Protein AF-B3MDN7-F1 (afdb_monomer)

Mean predicted aligned error: 12.13 Å

InterPro domains:
  IPR000182 GNAT domain [PF13673] (179-233)
  IPR000182 GNAT domain [PS51186] (179-252)
  IPR016181 Acyl-CoA N-acyltransferase [SSF55729] (55-235)

Secondary structure (DSSP, 8-state):
-----PPP-------------------TTSS-THHHHHHHHHHHTT-------SEEEEEPPGGGHHHHHHHIIIIIHHHSHHHHHHT--S-HHHHHHHHGGGGGS--EEEEETTS-EEEEEEEEEEEPPPTT-----TTTT---HHHHHHHHHHHHHHHH--HHHH-TT-SEEEEEEEEEE-GGGTTSSHHHHHHHHHHHHHHHHT--EEEEEESSHHHHHHHHHTT-EEEEEEETTT--TTSS----PPTT--EEEEEEEE--SSTTGGGS---

Foldseek 3Di:
DDDDDDDDDDDDDDDDDDPPPPPPPPDPPPPDPVVVVVVVVVVVVPDDPPPVQQKDKDFDDPVCLVLVLVQCLVWVCCPQQLSVQLVVHDDVLVSVVQCVQSVQRLKMFIAGPVRHTFWIWRKHKDFDDDPPDDDDQPLVPDPRPSVSVVSVQVSVVCVVDDPCVVVVPFGIEIETEDTTGHPVCPPSCPSVVRVVSSLVVCLVVVHFKYKYKDQDPVVVVVLVVSVWDWPDKDFLCRPCPPPDRDHDGDPPRGTITMTMDTRPSCVVVVPPPDD

Radius of gyration: 26.25 Å; Cα contacts (8 Å, |Δi|>4): 356; chains: 1; bounding box: 86×60×48 Å

Solvent-accessible surface area (backbone atoms only — not comparable to full-atom values): 16728 Å² total; per-residue (Å²): 141,79,91,82,82,83,86,85,86,84,90,86,84,90,84,93,86,77,86,77,75,82,78,90,76,81,71,83,74,84,67,71,78,58,76,66,47,54,57,53,50,61,54,61,72,70,68,74,73,94,66,79,64,71,50,51,80,43,76,51,51,83,88,42,51,66,62,51,48,54,46,35,64,68,46,39,58,61,67,36,46,67,37,47,62,65,61,53,75,89,48,70,66,58,53,53,58,66,54,60,31,52,81,63,69,57,18,32,32,28,28,35,88,86,69,46,75,46,27,40,3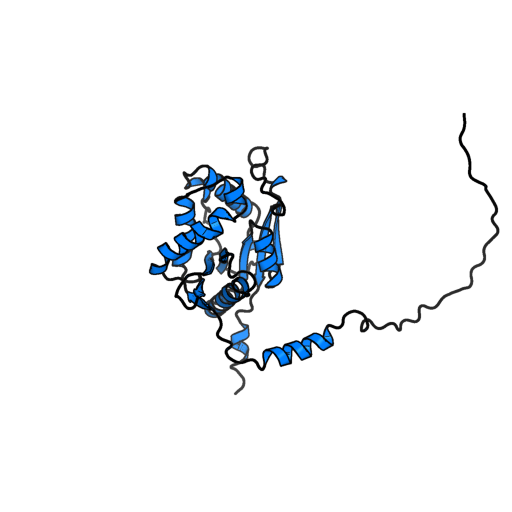5,41,18,32,77,44,62,62,74,56,98,84,59,77,82,76,58,67,29,77,82,42,81,55,71,65,60,22,55,56,33,45,51,51,46,52,47,54,76,75,48,60,72,55,74,82,37,72,89,52,58,50,34,41,32,45,70,44,80,41,62,39,79,92,56,61,92,69,53,58,72,57,55,47,50,53,54,43,54,51,53,25,39,76,68,67,28,39,41,41,38,32,68,21,64,33,50,67,55,43,53,52,40,43,76,72,65,28,45,79,78,46,74,46,47,27,80,72,46,37,96,81,80,49,66,77,54,80,39,64,86,82,35,57,32,41,37,32,32,36,34,82,45,80,36,61,73,72,68,76,78,76,80,82,129

Organism: Drosophila ananassae (NCBI:txid7217)

Structure (mmCIF, N/CA/C/O backbone):
data_AF-B3MDN7-F1
#
_entry.id   AF-B3MDN7-F1
#
loop_
_atom_site.group_PDB
_atom_site.id
_atom_site.type_symbol
_atom_site.label_atom_id
_atom_site.label_alt_id
_atom_site.label_comp_id
_atom_site.label_asym_id
_atom_site.label_entity_id
_atom_site.label_seq_id
_atom_site.pdbx_PDB_ins_code
_atom_site.Cartn_x
_atom_site.Cartn_y
_atom_site.Cartn_z
_atom_site.occupancy
_atom_site.B_iso_or_equiv
_atom_site.auth_seq_id
_atom_site.auth_comp_id
_atom_site.auth_asym_id
_atom_site.auth_atom_id
_atom_site.pdbx_PDB_model_num
ATOM 1 N N . MET A 1 1 ? -65.589 5.574 -17.156 1.00 34.56 1 MET A N 1
ATOM 2 C CA . MET A 1 1 ? -65.771 4.805 -18.403 1.00 34.56 1 MET A CA 1
ATOM 3 C C . MET A 1 1 ? -64.385 4.528 -18.953 1.00 34.56 1 MET A C 1
ATOM 5 O O . MET A 1 1 ? -63.654 5.495 -19.087 1.00 34.56 1 MET A O 1
ATOM 9 N N . GLU A 1 2 ? -63.876 3.333 -19.230 1.00 31.89 2 GLU A N 1
ATOM 10 C CA . GLU A 1 2 ? -64.232 1.901 -19.115 1.00 31.89 2 GLU A CA 1
ATOM 11 C C . GLU A 1 2 ? -62.875 1.213 -19.417 1.00 31.89 2 GLU A C 1
ATOM 13 O O . GLU A 1 2 ? -62.255 1.534 -20.422 1.00 31.89 2 GLU A O 1
ATOM 18 N N . VAL A 1 3 ? -62.168 0.582 -18.477 1.00 30.41 3 VAL A N 1
ATOM 19 C CA . VAL A 1 3 ? -62.163 -0.856 -18.127 1.00 30.41 3 VAL A CA 1
ATOM 20 C C . VAL A 1 3 ? -62.583 -1.820 -19.254 1.00 30.41 3 VAL A C 1
ATOM 22 O O . VAL A 1 3 ? -63.768 -1.997 -19.507 1.00 30.41 3 VAL A O 1
ATOM 25 N N . GLN A 1 4 ? -61.615 -2.550 -19.818 1.00 34.53 4 GLN A N 1
ATOM 26 C CA . GLN A 1 4 ? -61.796 -3.840 -20.511 1.00 34.53 4 GLN A CA 1
ATOM 27 C C . GLN A 1 4 ? -60.786 -4.816 -19.873 1.00 34.53 4 GLN A C 1
ATOM 29 O O . GLN A 1 4 ? -59.586 -4.608 -20.001 1.00 34.53 4 GLN A O 1
ATOM 34 N N . LYS A 1 5 ? -61.140 -5.644 -18.881 1.00 32.28 5 LYS A N 1
ATOM 35 C CA . LYS A 1 5 ? -61.880 -6.928 -18.876 1.00 32.28 5 LYS A CA 1
ATOM 36 C C . LYS A 1 5 ? -61.279 -8.038 -19.758 1.00 32.28 5 LYS A C 1
ATOM 38 O O . LYS A 1 5 ? -61.368 -7.999 -20.979 1.00 32.28 5 LYS A O 1
ATOM 43 N N . LEU A 1 6 ? -60.730 -9.038 -19.054 1.00 29.81 6 LEU A N 1
ATOM 44 C CA . LEU A 1 6 ? -60.477 -10.419 -19.480 1.00 29.81 6 LEU A CA 1
ATOM 45 C C . LEU A 1 6 ? -61.744 -11.104 -20.030 1.00 29.81 6 LEU A C 1
ATOM 47 O O . LEU A 1 6 ? -62.855 -10.694 -19.683 1.00 29.81 6 LEU A O 1
ATOM 51 N N . PRO A 1 7 ? -61.588 -12.267 -20.682 1.00 34.69 7 PRO A N 1
ATOM 52 C CA . PRO A 1 7 ? -62.502 -13.390 -20.537 1.00 34.69 7 PRO A CA 1
ATOM 53 C C . PRO A 1 7 ? -62.052 -14.352 -19.411 1.00 34.69 7 PRO A C 1
ATOM 55 O O . PRO A 1 7 ? -60.977 -14.947 -19.475 1.00 34.69 7 PRO A O 1
ATOM 58 N N . ASP A 1 8 ? -62.917 -14.486 -18.401 1.00 31.41 8 ASP A N 1
ATOM 59 C CA . ASP A 1 8 ? -63.165 -15.686 -17.566 1.00 31.41 8 ASP A CA 1
ATOM 60 C C . ASP A 1 8 ? -63.747 -16.806 -18.469 1.00 31.41 8 ASP A C 1
ATOM 62 O O . ASP A 1 8 ? -64.265 -16.492 -19.538 1.00 31.41 8 ASP A O 1
ATOM 66 N N . GLN A 1 9 ? -63.796 -18.117 -18.209 1.00 31.61 9 GLN A N 1
ATOM 67 C CA . GLN A 1 9 ? -63.761 -19.023 -17.046 1.00 31.61 9 GLN A CA 1
ATOM 68 C C . GLN A 1 9 ? -63.605 -20.445 -17.675 1.00 31.61 9 GLN A C 1
ATOM 70 O O . GLN A 1 9 ? -63.914 -20.633 -18.849 1.00 31.61 9 GLN A O 1
ATOM 75 N N . THR A 1 10 ? -63.187 -21.538 -17.029 1.00 27.42 10 THR A N 1
ATOM 76 C CA . THR A 1 10 ? -63.944 -22.253 -15.986 1.00 27.42 10 THR A CA 1
ATOM 77 C C . THR A 1 10 ? -63.101 -23.412 -15.420 1.00 27.42 10 THR A C 1
AT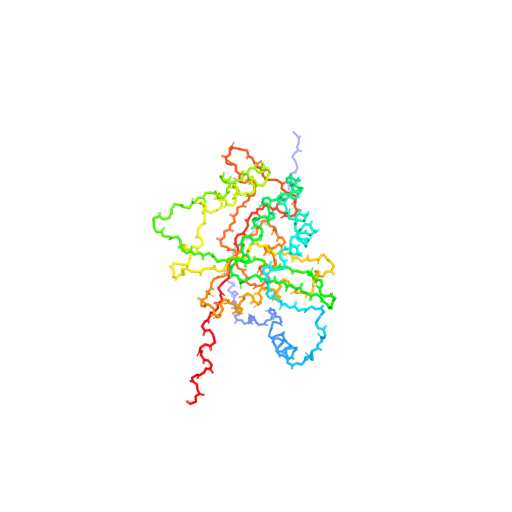OM 79 O O . THR A 1 10 ? -62.397 -24.100 -16.157 1.00 27.42 10 THR A O 1
ATOM 82 N N . LEU A 1 11 ? -63.218 -23.620 -14.105 1.00 32.06 11 LEU A N 1
ATOM 83 C CA . LEU A 1 11 ? -62.665 -24.712 -13.294 1.00 32.06 11 LEU A CA 1
ATOM 84 C C . LEU A 1 11 ? -63.334 -26.076 -13.547 1.00 32.06 11 LEU A C 1
ATOM 86 O O . LEU A 1 11 ? -64.509 -26.094 -13.885 1.00 32.06 11 LEU A O 1
ATOM 90 N N . MET A 1 12 ? -62.628 -27.172 -13.226 1.00 28.05 12 MET A N 1
ATOM 91 C CA . MET A 1 12 ? -63.065 -28.388 -12.485 1.00 28.05 12 MET A CA 1
ATOM 92 C C . MET A 1 12 ? -61.816 -29.303 -12.391 1.00 28.05 12 MET A C 1
ATOM 94 O O . MET A 1 12 ? -61.257 -29.670 -13.415 1.00 28.05 12 MET A O 1
ATOM 98 N N . SER A 1 13 ? -61.153 -29.525 -11.252 1.00 28.83 13 SER A N 1
ATOM 99 C CA . SER A 1 13 ? -61.507 -30.348 -10.080 1.00 28.83 13 SER A CA 1
ATOM 100 C C . SER A 1 13 ? -60.430 -31.436 -9.870 1.00 28.83 13 SER A C 1
ATOM 102 O O . SER A 1 13 ? -60.063 -32.164 -10.786 1.00 28.83 13 SER A O 1
ATOM 104 N N . SER A 1 14 ? -59.945 -31.504 -8.637 1.00 31.02 14 SER A N 1
ATOM 105 C CA . SER A 1 14 ? -58.959 -32.388 -7.997 1.00 31.02 14 SER A CA 1
ATOM 106 C C . SER A 1 14 ? -59.089 -33.911 -8.204 1.00 31.02 14 SER A C 1
ATOM 108 O O . SER A 1 14 ? -60.185 -34.442 -8.045 1.00 31.02 14 SER A O 1
ATOM 110 N N . ASN A 1 15 ? -57.955 -34.629 -8.314 1.00 29.92 15 ASN A N 1
ATOM 111 C CA . ASN A 1 15 ? -57.587 -35.682 -7.340 1.00 29.92 15 ASN A CA 1
ATOM 112 C C . ASN A 1 15 ? -56.087 -36.095 -7.413 1.00 29.92 15 ASN A C 1
ATOM 114 O O . ASN A 1 15 ? -55.496 -36.043 -8.492 1.00 29.92 15 ASN A O 1
ATOM 118 N N . PRO A 1 16 ? -55.455 -36.503 -6.288 1.00 36.34 16 PRO A N 1
ATOM 119 C CA . PRO A 1 16 ? -54.008 -36.633 -6.128 1.00 36.34 16 PRO A CA 1
ATOM 120 C C . PRO A 1 16 ? -53.545 -38.090 -6.238 1.00 36.34 16 PRO A C 1
ATOM 122 O O . PRO A 1 16 ? -53.880 -38.910 -5.389 1.00 36.34 16 PRO A O 1
ATOM 125 N N . SER A 1 17 ? -52.739 -38.425 -7.247 1.00 33.09 17 SER A N 1
ATOM 126 C CA . SER A 1 17 ? -51.963 -39.679 -7.303 1.00 33.09 17 SER A CA 1
ATOM 127 C C . SER A 1 17 ? -50.932 -39.633 -8.430 1.00 33.09 17 SER A C 1
ATOM 129 O O . SER A 1 17 ? -51.046 -40.354 -9.411 1.00 33.09 17 SER A O 1
ATOM 131 N N . GLN A 1 18 ? -49.904 -38.795 -8.303 1.00 29.78 18 GLN A N 1
ATOM 132 C CA . GLN A 1 18 ? -48.669 -38.955 -9.078 1.00 29.78 18 GLN A CA 1
ATOM 133 C C . GLN A 1 18 ? -47.485 -38.508 -8.218 1.00 29.78 18 GLN A C 1
ATOM 135 O O . GLN A 1 18 ? -47.013 -37.376 -8.269 1.00 29.78 18 GLN A O 1
ATOM 140 N N . ARG A 1 19 ? -47.022 -39.430 -7.366 1.00 29.00 19 ARG A N 1
ATOM 141 C CA . ARG A 1 19 ? -45.671 -39.380 -6.801 1.00 29.00 19 ARG A CA 1
ATOM 142 C C . ARG A 1 19 ? -44.696 -39.587 -7.958 1.00 29.00 19 ARG A C 1
ATOM 144 O O . ARG A 1 19 ? -44.457 -40.722 -8.358 1.00 29.00 19 ARG A O 1
ATOM 151 N N . ILE A 1 20 ? -44.150 -38.503 -8.498 1.00 29.08 20 ILE A N 1
ATOM 152 C CA . ILE A 1 20 ? -42.947 -38.582 -9.324 1.00 29.08 20 ILE A CA 1
ATOM 153 C C . ILE A 1 20 ? -41.790 -38.783 -8.348 1.00 29.08 20 ILE A C 1
ATOM 155 O O . ILE A 1 20 ? -41.413 -37.880 -7.605 1.00 29.08 20 ILE A O 1
ATOM 159 N N . MET A 1 21 ? -41.294 -40.017 -8.297 1.00 27.34 21 MET A N 1
ATOM 160 C CA . MET A 1 21 ? -40.036 -40.336 -7.640 1.00 27.34 21 MET A CA 1
ATOM 161 C C . MET A 1 21 ? -38.923 -39.570 -8.357 1.00 27.34 21 MET A C 1
ATOM 163 O O . MET A 1 21 ? -38.681 -39.791 -9.541 1.00 27.34 21 MET A O 1
ATOM 167 N N . LEU A 1 22 ? -38.272 -38.653 -7.643 1.00 27.14 22 LEU A N 1
ATOM 168 C CA . LEU A 1 22 ? -36.988 -38.092 -8.046 1.00 27.14 22 LEU A CA 1
ATOM 169 C C . LEU A 1 22 ?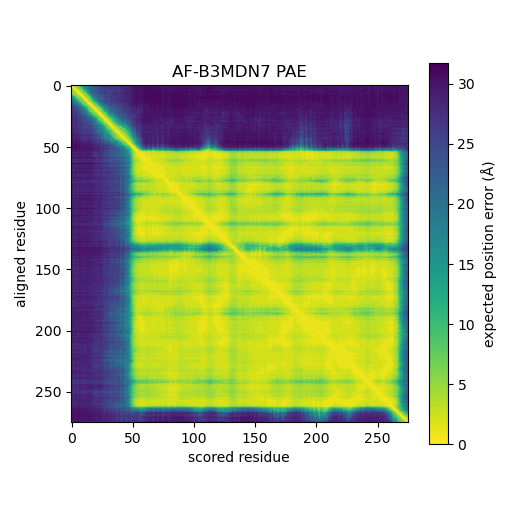 -35.968 -39.240 -8.034 1.00 27.14 22 LEU A C 1
ATOM 171 O O . LEU A 1 22 ? -35.524 -39.667 -6.970 1.00 27.14 22 LEU A O 1
ATOM 175 N N . ASP A 1 23 ? -35.659 -39.781 -9.215 1.00 29.20 23 ASP A N 1
ATOM 176 C CA . ASP A 1 23 ? -34.546 -40.713 -9.406 1.00 29.20 23 ASP A CA 1
ATOM 177 C C . ASP A 1 23 ? -33.241 -39.925 -9.226 1.00 29.20 23 ASP A C 1
ATOM 179 O O . ASP A 1 23 ? -32.808 -39.146 -10.078 1.00 29.20 23 ASP A O 1
ATOM 183 N N . SER A 1 24 ? -32.660 -40.088 -8.040 1.00 39.03 24 SER A N 1
ATOM 184 C CA . SER A 1 24 ? -31.382 -39.541 -7.600 1.00 39.03 24 SER A CA 1
ATOM 185 C C . SER A 1 24 ? -30.210 -40.171 -8.348 1.00 39.03 24 SER A C 1
ATOM 187 O O . SER A 1 24 ? -29.422 -40.897 -7.748 1.00 39.03 24 SER A O 1
ATOM 189 N N . ARG A 1 25 ? -30.061 -39.899 -9.648 1.00 33.94 25 ARG A N 1
ATOM 190 C CA . ARG A 1 25 ? -28.868 -40.270 -10.432 1.00 33.94 25 ARG A CA 1
ATOM 191 C C . ARG A 1 25 ? -28.567 -39.253 -11.535 1.00 33.94 25 ARG A C 1
ATOM 193 O O . ARG A 1 25 ? -28.500 -39.595 -12.707 1.00 33.94 25 ARG A O 1
ATOM 200 N N . CYS A 1 26 ? -28.334 -38.002 -11.149 1.00 32.06 26 CYS A N 1
ATOM 201 C CA . CYS A 1 26 ? -27.551 -37.072 -11.963 1.00 32.06 26 CYS A CA 1
ATOM 202 C C . CYS A 1 26 ? -26.367 -36.626 -11.104 1.00 32.06 26 CYS A C 1
ATOM 204 O O . CYS A 1 26 ? -26.489 -35.755 -10.244 1.00 32.06 26 CYS A O 1
ATOM 206 N N . GLY A 1 27 ? -25.259 -37.358 -11.230 1.00 31.08 27 GLY A N 1
ATOM 207 C CA . GLY A 1 27 ? -24.041 -37.104 -10.473 1.00 31.08 27 GLY A CA 1
ATOM 208 C C . GLY A 1 27 ? -23.470 -35.733 -10.819 1.00 31.08 27 GLY A C 1
ATOM 209 O O . GLY A 1 27 ? -23.406 -35.353 -11.983 1.00 31.08 27 GLY A O 1
ATOM 210 N N . LEU A 1 28 ? -23.012 -35.017 -9.795 1.00 32.69 28 LEU A N 1
ATOM 211 C CA . LEU A 1 28 ? -22.382 -33.691 -9.841 1.00 32.69 28 LEU A CA 1
ATOM 212 C C . LEU A 1 28 ? -21.065 -33.609 -10.656 1.00 32.69 28 LEU A C 1
ATOM 214 O O . LEU A 1 28 ? -20.316 -32.649 -10.512 1.00 32.69 28 LEU A O 1
ATOM 218 N N . ASN A 1 29 ? -20.775 -34.589 -11.511 1.00 35.75 29 ASN A N 1
ATOM 219 C CA . ASN A 1 29 ? -19.542 -34.668 -12.294 1.00 35.75 29 ASN A CA 1
ATOM 220 C C . ASN A 1 29 ? -19.667 -34.075 -13.709 1.00 35.75 29 ASN A C 1
ATOM 222 O O . ASN A 1 29 ? -18.647 -33.925 -14.378 1.00 35.75 29 ASN A O 1
ATOM 226 N N . ASP A 1 30 ? -20.875 -33.701 -14.147 1.00 34.25 30 ASP A N 1
ATOM 227 C CA . ASP A 1 30 ? -21.118 -33.157 -15.496 1.00 34.25 30 ASP A CA 1
ATOM 228 C C . ASP A 1 30 ? -21.239 -31.623 -15.546 1.00 34.25 30 ASP A C 1
ATOM 230 O O . ASP A 1 30 ? -21.436 -31.038 -16.613 1.00 34.25 30 ASP A O 1
ATOM 234 N N . LEU A 1 31 ? -21.043 -30.940 -14.415 1.00 35.81 31 LEU A N 1
ATOM 235 C CA . LEU A 1 31 ? -20.792 -29.503 -14.383 1.00 35.81 31 LEU A CA 1
ATOM 236 C C . LEU A 1 31 ? -19.335 -29.287 -13.965 1.00 35.81 31 LEU A C 1
ATOM 238 O O . LEU A 1 31 ? -18.949 -29.638 -12.858 1.00 35.81 31 LEU A O 1
ATOM 242 N N . TYR A 1 32 ? -18.564 -28.665 -14.858 1.00 35.22 32 TYR A N 1
ATOM 243 C CA . TYR A 1 32 ? -17.174 -28.209 -14.717 1.00 35.22 32 TYR A CA 1
ATOM 244 C C . TYR A 1 32 ? -16.058 -29.188 -15.161 1.00 35.22 32 TYR A C 1
ATOM 246 O O . TYR A 1 32 ? -15.716 -30.136 -14.457 1.00 35.22 32 TYR A O 1
ATOM 254 N N . PRO A 1 33 ? -15.352 -28.897 -16.277 1.00 34.16 33 PRO A N 1
ATOM 255 C CA . PRO A 1 33 ? -14.220 -29.687 -16.778 1.00 34.16 33 PRO A CA 1
ATOM 256 C C . PRO A 1 33 ? -12.911 -29.441 -15.991 1.00 34.16 33 PRO A C 1
ATOM 258 O O . PRO A 1 33 ? -11.822 -29.394 -16.567 1.00 34.16 33 PRO A O 1
ATOM 261 N N . ILE A 1 34 ? -12.986 -29.275 -14.666 1.00 47.53 34 ILE A N 1
ATOM 262 C CA . ILE A 1 34 ? -11.844 -28.879 -13.819 1.00 47.53 34 ILE A CA 1
ATOM 263 C C . ILE A 1 34 ? -10.823 -30.021 -13.678 1.00 47.53 34 ILE A C 1
ATOM 265 O O . ILE A 1 34 ? -9.619 -29.770 -13.649 1.00 47.53 34 ILE A O 1
ATOM 269 N N . ALA A 1 35 ? -11.264 -31.283 -13.705 1.00 38.06 35 ALA A N 1
ATOM 270 C CA . ALA A 1 35 ? -10.373 -32.435 -13.523 1.00 38.06 35 ALA A CA 1
ATOM 271 C C . ALA A 1 35 ? -9.409 -32.682 -14.704 1.00 38.06 35 ALA A C 1
ATOM 273 O O . ALA A 1 35 ? -8.322 -33.220 -14.514 1.00 38.06 35 ALA A O 1
ATOM 274 N N . ARG A 1 36 ? -9.759 -32.251 -15.927 1.00 33.72 36 ARG A N 1
ATOM 275 C CA . ARG A 1 36 ? -8.849 -32.321 -17.091 1.00 33.72 36 ARG A CA 1
ATOM 276 C C . ARG A 1 36 ? -7.883 -31.135 -17.167 1.00 33.72 36 ARG A C 1
ATOM 278 O O . ARG A 1 36 ? -6.870 -31.228 -17.861 1.00 33.72 36 ARG A O 1
ATOM 285 N N . LEU A 1 37 ? -8.176 -30.038 -16.462 1.00 38.72 37 LEU A N 1
ATOM 286 C CA . LEU A 1 37 ? -7.305 -28.864 -16.395 1.00 38.72 37 LEU A CA 1
ATOM 287 C C . LEU A 1 37 ? -6.145 -29.069 -15.419 1.00 38.72 37 LEU A C 1
ATOM 289 O O . LEU A 1 37 ? -5.032 -28.647 -15.713 1.00 38.72 37 LEU A O 1
ATOM 293 N N . THR A 1 38 ? -6.366 -29.760 -14.301 1.00 42.03 38 THR A N 1
ATOM 294 C CA . THR A 1 38 ? -5.325 -29.988 -13.286 1.00 42.03 38 THR A CA 1
ATOM 295 C C . THR A 1 38 ? -4.205 -30.900 -13.785 1.00 42.03 38 THR A C 1
ATOM 297 O O . THR A 1 38 ? -3.040 -30.636 -13.498 1.00 42.03 38 THR A O 1
ATOM 300 N N . GLN A 1 39 ? -4.513 -31.904 -14.613 1.00 37.06 39 GLN A N 1
ATOM 301 C CA . GLN A 1 39 ? -3.491 -32.777 -15.204 1.00 37.06 39 GLN A CA 1
ATOM 302 C C . GLN A 1 39 ? -2.689 -32.066 -16.311 1.00 37.06 39 GLN A C 1
ATOM 304 O O . GLN A 1 39 ? -1.463 -32.157 -16.334 1.00 37.06 39 GLN A O 1
ATOM 309 N N . LYS A 1 40 ? -3.348 -31.245 -17.149 1.00 38.72 40 LYS A N 1
ATOM 310 C CA . LYS A 1 40 ? -2.658 -30.385 -18.130 1.00 38.72 40 LYS A CA 1
ATOM 311 C C . LYS A 1 40 ? -1.857 -29.250 -17.486 1.00 38.72 40 LYS A C 1
ATOM 313 O O . LYS A 1 40 ? -0.823 -28.887 -18.030 1.00 38.72 40 LYS A O 1
ATOM 318 N N . MET A 1 41 ? -2.280 -28.705 -16.344 1.00 44.84 41 MET A N 1
ATOM 319 C CA . MET A 1 41 ? -1.494 -27.719 -15.587 1.00 44.84 41 MET A CA 1
ATOM 320 C C . MET A 1 41 ? -0.288 -28.364 -14.896 1.00 44.84 41 MET A C 1
ATOM 322 O O . MET A 1 41 ? 0.791 -27.780 -14.912 1.00 44.84 41 MET A O 1
ATOM 326 N N . GLY A 1 42 ? -0.437 -29.575 -14.348 1.00 35.44 42 GLY A N 1
ATOM 327 C CA . GLY A 1 42 ? 0.664 -30.322 -13.729 1.00 35.44 42 GLY A CA 1
ATOM 328 C C . GLY A 1 42 ? 1.768 -30.717 -14.717 1.00 35.44 42 GLY A C 1
ATOM 329 O O . GLY A 1 42 ? 2.945 -30.686 -14.362 1.00 35.44 42 GLY A O 1
ATOM 330 N N . GLU A 1 43 ? 1.406 -31.021 -15.967 1.00 33.75 43 GLU A N 1
ATOM 331 C CA . GLU A 1 43 ? 2.365 -31.306 -17.045 1.00 33.75 43 GLU A CA 1
ATOM 332 C C . GLU A 1 43 ? 2.893 -30.028 -17.726 1.00 33.75 43 GLU A C 1
ATOM 334 O O . GLU A 1 43 ? 4.080 -29.957 -18.042 1.00 33.75 43 GLU A O 1
ATOM 339 N N . ALA A 1 44 ? 2.080 -28.967 -17.853 1.00 40.38 44 ALA A N 1
ATOM 340 C CA . ALA A 1 44 ? 2.534 -27.658 -18.346 1.00 40.38 44 ALA A CA 1
ATOM 341 C C . ALA A 1 44 ? 3.497 -26.938 -17.382 1.00 40.38 44 ALA A C 1
ATOM 343 O O . ALA A 1 44 ? 4.255 -26.071 -17.809 1.00 40.38 44 ALA A O 1
ATOM 344 N N . LEU A 1 45 ? 3.508 -27.311 -16.099 1.00 43.22 45 LEU A N 1
ATOM 345 C CA . LEU A 1 45 ? 4.453 -26.803 -15.099 1.00 43.22 45 LEU A CA 1
ATOM 346 C C . LEU A 1 45 ? 5.774 -27.587 -15.044 1.00 43.22 45 LEU A C 1
ATOM 348 O O . LEU A 1 45 ? 6.659 -27.204 -14.280 1.00 43.22 45 LEU A O 1
ATOM 352 N N . LYS A 1 46 ? 5.940 -28.662 -15.832 1.00 42.38 46 LYS A N 1
ATOM 353 C CA . LYS A 1 46 ? 7.147 -29.505 -15.775 1.00 42.38 46 LYS A CA 1
ATOM 354 C C . LYS A 1 46 ? 8.066 -29.485 -16.987 1.00 42.38 46 LYS A C 1
ATOM 356 O O . LYS A 1 46 ? 9.177 -29.982 -16.852 1.00 42.38 46 LYS A O 1
ATOM 361 N N . VAL A 1 47 ? 7.710 -28.846 -18.101 1.00 42.50 47 VAL A N 1
ATOM 362 C CA . VAL A 1 47 ? 8.687 -28.501 -19.147 1.00 42.50 47 VAL A CA 1
ATOM 363 C C . VAL A 1 47 ? 8.272 -27.213 -19.858 1.00 42.50 47 VAL A C 1
ATOM 365 O O . VAL A 1 47 ? 7.513 -27.224 -20.821 1.00 42.50 47 VAL A O 1
ATOM 368 N N . SER A 1 48 ? 8.860 -26.095 -19.447 1.00 36.03 48 SER A N 1
ATOM 369 C CA . SER A 1 48 ? 9.442 -25.174 -20.419 1.00 36.03 48 SER A CA 1
ATOM 370 C C . SER A 1 48 ? 10.627 -24.488 -19.762 1.00 36.03 48 SER A C 1
ATOM 372 O O . SER A 1 48 ? 10.461 -23.855 -18.723 1.00 36.03 48 SER A O 1
ATOM 374 N N . SER A 1 49 ? 11.788 -24.706 -20.378 1.00 36.84 49 SER A N 1
ATOM 375 C CA . SER A 1 49 ? 13.045 -23.960 -20.314 1.00 36.84 49 SER A CA 1
ATOM 376 C C . SER A 1 49 ? 12.966 -22.572 -19.686 1.00 36.84 49 SER A C 1
ATOM 378 O O . SER A 1 49 ? 11.954 -21.895 -19.850 1.00 36.84 49 SER A O 1
ATOM 380 N N . GLU A 1 50 ? 14.085 -22.111 -19.125 1.00 42.56 50 GLU A N 1
ATOM 381 C CA . GLU A 1 50 ? 14.475 -20.700 -19.008 1.00 42.56 50 GLU A CA 1
ATOM 382 C C . GLU A 1 50 ? 14.100 -19.914 -20.282 1.00 42.56 50 GLU A C 1
ATOM 384 O O . GLU A 1 50 ? 14.895 -19.692 -21.190 1.00 42.56 50 GLU A O 1
ATOM 389 N N . LYS A 1 51 ? 12.829 -19.534 -20.400 1.00 47.91 51 LYS A N 1
ATOM 390 C CA . LYS A 1 51 ? 12.348 -18.557 -21.354 1.00 47.91 51 LYS A CA 1
ATOM 391 C C . LYS A 1 51 ? 12.754 -17.253 -20.727 1.00 47.91 51 LYS A C 1
ATOM 393 O O . LYS A 1 51 ? 12.058 -16.788 -19.831 1.00 47.91 51 LYS A O 1
ATOM 398 N N . ASP A 1 52 ? 13.924 -16.794 -21.151 1.00 60.81 52 ASP A N 1
ATOM 399 C CA . ASP A 1 52 ? 14.493 -15.459 -21.023 1.00 60.81 52 ASP A CA 1
ATOM 400 C C . ASP A 1 52 ? 13.494 -14.472 -20.403 1.00 60.81 52 ASP A C 1
ATOM 402 O O . ASP A 1 52 ? 12.726 -13.796 -21.095 1.00 60.81 52 ASP A O 1
ATOM 406 N N . CYS A 1 53 ? 13.382 -14.521 -19.071 1.00 66.38 53 CYS A N 1
ATOM 407 C CA . CYS A 1 53 ? 12.357 -13.766 -18.382 1.00 66.38 53 CYS A CA 1
ATOM 408 C C . CYS A 1 53 ? 12.760 -12.305 -18.552 1.00 66.38 53 CYS A C 1
ATOM 410 O O . CYS A 1 53 ? 13.875 -11.964 -18.159 1.00 66.38 53 CYS A O 1
ATOM 412 N N . PRO A 1 54 ? 11.917 -11.437 -19.139 1.00 86.12 54 PRO A N 1
ATOM 413 C CA . PRO A 1 54 ? 12.361 -10.108 -19.553 1.00 86.12 54 PRO A CA 1
ATOM 414 C C . PRO A 1 54 ? 12.698 -9.190 -18.370 1.00 86.12 54 PRO A C 1
ATOM 416 O O . PRO A 1 54 ? 13.038 -8.031 -18.584 1.00 86.12 54 PRO A O 1
ATOM 419 N N . TYR A 1 55 ? 12.574 -9.697 -17.140 1.00 94.69 55 TYR A N 1
ATOM 420 C CA . TYR A 1 55 ? 12.895 -8.999 -15.914 1.00 94.69 55 TYR A CA 1
ATOM 421 C C . TYR A 1 55 ? 13.283 -9.944 -14.765 1.00 94.69 55 TYR A C 1
ATOM 423 O O . TYR A 1 55 ? 12.789 -11.077 -14.638 1.00 94.69 55 TYR A O 1
ATOM 431 N N . THR A 1 56 ? 14.113 -9.428 -13.866 1.00 97.12 56 THR A N 1
ATOM 432 C CA . THR A 1 56 ? 14.470 -10.012 -12.568 1.00 97.12 56 THR A CA 1
ATOM 433 C C . THR A 1 56 ? 13.603 -9.417 -11.459 1.00 97.12 56 THR A C 1
ATOM 435 O O . THR A 1 56 ? 12.978 -8.372 -11.634 1.00 97.12 56 THR A O 1
ATOM 438 N N . ILE A 1 57 ? 13.518 -10.109 -10.317 1.00 98.19 57 ILE A N 1
ATOM 439 C CA . ILE A 1 57 ? 12.930 -9.565 -9.086 1.00 98.19 57 ILE A CA 1
ATOM 440 C C . ILE A 1 57 ? 14.037 -9.458 -8.046 1.00 98.19 57 ILE A C 1
ATOM 442 O O . ILE A 1 57 ? 14.663 -10.459 -7.696 1.00 98.19 57 ILE A O 1
ATOM 446 N N . GLU A 1 58 ? 14.245 -8.256 -7.533 1.00 98.00 58 GLU A N 1
ATOM 447 C CA . GLU A 1 58 ? 15.357 -7.914 -6.656 1.00 98.00 58 GLU A CA 1
ATOM 448 C C . GLU A 1 58 ? 14.854 -7.215 -5.396 1.00 98.00 58 GLU A C 1
ATOM 450 O O . GLU A 1 58 ? 13.774 -6.624 -5.376 1.00 98.00 58 GLU A O 1
ATOM 455 N N . LEU A 1 59 ? 15.641 -7.292 -4.325 1.00 98.19 59 LEU A N 1
ATOM 456 C CA . LEU A 1 59 ? 15.404 -6.489 -3.131 1.00 98.19 59 LEU A CA 1
ATOM 457 C C . LEU A 1 59 ? 15.729 -5.023 -3.445 1.00 98.19 59 LEU A C 1
ATOM 459 O O . LEU A 1 59 ? 16.762 -4.745 -4.051 1.00 98.19 59 LEU A O 1
ATOM 463 N N . ILE A 1 60 ? 14.871 -4.106 -3.006 1.00 98.25 60 ILE A N 1
ATOM 464 C CA . ILE A 1 60 ? 15.156 -2.671 -3.058 1.00 98.25 60 ILE A CA 1
ATOM 465 C C . ILE A 1 60 ? 16.190 -2.344 -1.984 1.00 98.25 60 ILE A C 1
ATOM 467 O O . ILE A 1 60 ? 16.008 -2.681 -0.813 1.00 98.25 60 ILE A O 1
ATOM 471 N N . ARG A 1 61 ? 17.277 -1.696 -2.391 1.00 94.69 61 ARG A N 1
ATOM 472 C CA . ARG A 1 61 ? 18.349 -1.235 -1.509 1.00 94.69 61 ARG A CA 1
ATOM 473 C C . ARG A 1 61 ? 18.208 0.261 -1.206 1.00 94.69 61 ARG A C 1
ATOM 475 O O . ARG A 1 61 ? 17.524 0.960 -1.951 1.00 94.69 61 ARG A O 1
ATOM 482 N N . PRO A 1 62 ? 18.840 0.780 -0.139 1.00 90.88 62 PRO A N 1
ATOM 483 C CA . PRO A 1 62 ? 18.804 2.211 0.171 1.00 90.88 62 PRO A CA 1
ATOM 484 C C . PRO A 1 62 ? 19.226 3.109 -1.004 1.00 90.88 62 PRO A C 1
ATOM 486 O O . PRO A 1 62 ? 18.607 4.144 -1.239 1.00 90.88 62 PRO A O 1
ATOM 489 N N . GLU A 1 63 ? 20.225 2.686 -1.780 1.00 93.94 63 GLU A N 1
ATOM 490 C CA . GLU A 1 63 ? 20.717 3.377 -2.977 1.00 93.94 63 GLU A CA 1
ATOM 491 C C . GLU A 1 63 ? 19.696 3.455 -4.124 1.00 93.94 63 GLU A C 1
ATOM 493 O O . GLU A 1 63 ? 19.802 4.329 -4.980 1.00 93.94 63 GLU A O 1
ATOM 498 N N . ASP A 1 64 ? 18.665 2.606 -4.126 1.00 95.81 64 ASP A N 1
ATOM 499 C CA . ASP A 1 64 ? 17.607 2.630 -5.140 1.00 95.81 64 ASP A CA 1
ATOM 500 C C . ASP A 1 64 ? 16.555 3.722 -4.887 1.00 95.81 64 ASP A C 1
ATOM 502 O O . ASP A 1 64 ? 15.657 3.904 -5.711 1.00 95.81 64 ASP A O 1
ATOM 506 N N . GLY A 1 65 ? 16.619 4.434 -3.754 1.00 94.75 65 GLY A N 1
ATOM 507 C CA . GLY A 1 65 ? 15.565 5.349 -3.305 1.00 94.75 65 GLY A CA 1
ATOM 508 C C . GLY A 1 65 ? 15.154 6.384 -4.357 1.00 94.75 65 GLY A C 1
ATOM 509 O O . GLY A 1 65 ? 13.963 6.563 -4.612 1.00 94.75 65 GLY A O 1
ATOM 510 N N . GLU A 1 66 ? 16.122 7.010 -5.031 1.00 95.56 66 GLU A N 1
ATOM 511 C CA . GLU A 1 66 ? 15.845 7.990 -6.090 1.00 95.56 66 GLU A CA 1
ATOM 512 C C . GLU A 1 66 ? 15.150 7.354 -7.304 1.00 95.56 66 GLU 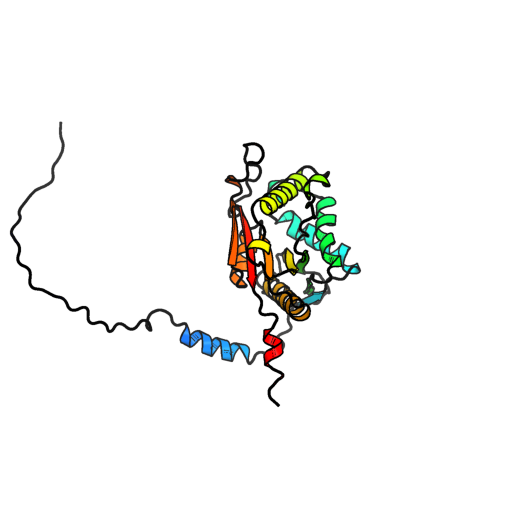A C 1
ATOM 514 O O . GLU A 1 66 ? 14.170 7.898 -7.818 1.00 95.56 66 GLU A O 1
ATOM 519 N N . ALA A 1 67 ? 15.598 6.168 -7.729 1.00 96.19 67 ALA A N 1
ATOM 520 C CA . ALA A 1 67 ? 15.005 5.440 -8.850 1.00 96.19 67 ALA A CA 1
ATOM 521 C C . ALA A 1 67 ? 13.582 4.948 -8.530 1.00 96.19 67 ALA A C 1
ATOM 523 O O . ALA A 1 67 ? 12.694 4.991 -9.387 1.00 96.19 67 ALA A O 1
ATOM 524 N N . VAL A 1 68 ? 13.337 4.535 -7.282 1.00 96.56 68 VAL A N 1
ATOM 525 C CA . VAL A 1 68 ? 12.005 4.173 -6.779 1.00 96.56 68 VAL A CA 1
ATOM 526 C C . VAL A 1 68 ? 11.066 5.378 -6.824 1.00 96.56 68 VAL A C 1
ATOM 528 O O . VAL A 1 68 ? 9.966 5.264 -7.368 1.00 96.56 68 VAL A O 1
ATOM 531 N N . ILE A 1 69 ? 11.492 6.546 -6.328 1.00 95.81 69 ILE A N 1
ATOM 532 C CA . ILE A 1 69 ? 10.687 7.774 -6.409 1.00 95.81 69 ILE A CA 1
ATOM 533 C C . ILE A 1 69 ? 10.413 8.161 -7.862 1.00 95.81 69 ILE A C 1
ATOM 535 O O . ILE A 1 69 ? 9.270 8.466 -8.200 1.00 95.81 69 ILE A O 1
ATOM 539 N N . ALA A 1 70 ? 11.412 8.102 -8.745 1.00 95.12 70 ALA A N 1
ATOM 540 C CA . ALA A 1 70 ? 11.227 8.419 -10.161 1.00 95.12 70 ALA A CA 1
ATOM 541 C C . ALA A 1 70 ? 10.160 7.523 -10.820 1.00 95.12 70 ALA A C 1
ATOM 543 O O . ALA A 1 70 ? 9.292 8.012 -11.552 1.00 95.12 70 ALA A O 1
ATOM 544 N N . MET A 1 71 ? 10.166 6.223 -10.509 1.00 94.81 71 MET A N 1
ATOM 545 C CA . MET A 1 71 ? 9.147 5.275 -10.965 1.00 94.81 71 MET A CA 1
ATOM 546 C C . MET A 1 71 ? 7.760 5.624 -10.402 1.00 94.81 71 MET A C 1
ATOM 548 O O . MET A 1 71 ? 6.786 5.709 -11.157 1.00 94.81 71 MET A O 1
ATOM 552 N N . LEU A 1 72 ? 7.663 5.904 -9.099 1.00 94.25 72 LEU A N 1
ATOM 553 C CA . LEU A 1 72 ? 6.406 6.278 -8.445 1.00 94.25 72 LEU A CA 1
ATOM 554 C C . LEU A 1 72 ? 5.808 7.569 -9.007 1.00 94.25 72 LEU A C 1
ATOM 556 O O . LEU A 1 72 ? 4.617 7.592 -9.315 1.00 94.25 72 LEU A O 1
ATOM 560 N N . LYS A 1 73 ? 6.619 8.611 -9.220 1.00 92.75 73 LYS A N 1
ATOM 561 C CA . LYS A 1 73 ? 6.188 9.874 -9.846 1.00 92.75 73 LYS A CA 1
ATOM 562 C C . LYS A 1 73 ? 5.680 9.670 -11.270 1.00 92.75 73 LYS A C 1
ATOM 564 O O . LYS A 1 73 ? 4.787 10.388 -11.721 1.00 92.75 73 LYS A O 1
ATOM 569 N N . THR A 1 74 ? 6.253 8.706 -11.986 1.00 91.88 74 THR A N 1
ATOM 570 C CA . THR A 1 74 ? 5.887 8.426 -13.377 1.00 91.88 74 THR A CA 1
ATOM 571 C C . THR A 1 74 ? 4.572 7.662 -13.475 1.00 91.88 74 THR A C 1
ATOM 573 O O . THR A 1 74 ? 3.739 8.027 -14.302 1.00 91.88 74 THR A O 1
ATOM 576 N N . PHE A 1 75 ? 4.372 6.643 -12.633 1.00 90.19 75 PHE A N 1
ATOM 577 C CA . PHE A 1 75 ? 3.242 5.717 -12.757 1.00 90.19 75 PHE A CA 1
ATOM 578 C C . PHE A 1 75 ? 2.256 5.797 -11.589 1.00 90.19 75 PHE A C 1
ATOM 580 O O . PHE A 1 75 ? 1.066 5.993 -11.800 1.00 90.19 75 PHE A O 1
ATOM 587 N N . PHE A 1 76 ? 2.724 5.670 -10.346 1.00 88.69 76 PHE A N 1
ATOM 588 C CA . PHE A 1 76 ? 1.834 5.521 -9.191 1.00 88.69 76 PHE A CA 1
ATOM 589 C C . PHE A 1 76 ? 1.130 6.827 -8.802 1.00 88.69 76 PHE A C 1
ATOM 591 O O . PHE A 1 76 ? -0.086 6.843 -8.651 1.00 88.69 76 PHE A O 1
ATOM 598 N N . PHE A 1 77 ? 1.853 7.944 -8.686 1.00 87.69 77 PHE A N 1
ATOM 599 C CA . PHE A 1 77 ? 1.270 9.218 -8.232 1.00 87.69 77 PHE A CA 1
ATOM 600 C C . PHE A 1 77 ? 0.251 9.802 -9.218 1.00 87.69 77 PHE A C 1
ATOM 602 O O . PHE A 1 77 ? -0.568 10.626 -8.824 1.00 87.69 77 PHE A O 1
ATOM 609 N N . LYS A 1 78 ? 0.285 9.361 -10.481 1.00 83.50 78 LYS A N 1
ATOM 610 C CA . LYS A 1 78 ? -0.634 9.806 -11.537 1.00 83.50 78 LYS A CA 1
ATOM 611 C C . LYS A 1 78 ? -1.838 8.883 -11.726 1.00 83.50 78 LYS A C 1
ATOM 613 O O . LYS A 1 78 ? -2.899 9.380 -12.096 1.00 83.50 78 LYS A O 1
ATOM 618 N N . ASP A 1 79 ? -1.676 7.584 -11.457 1.00 85.50 79 ASP A N 1
ATOM 619 C CA . ASP A 1 79 ? -2.714 6.566 -11.678 1.00 85.50 79 ASP A CA 1
ATOM 620 C C . ASP A 1 79 ? -3.477 6.175 -10.396 1.00 85.50 79 ASP A C 1
ATOM 622 O O . ASP A 1 79 ? -4.525 5.529 -10.478 1.00 85.50 79 ASP A O 1
ATOM 626 N N . GLU A 1 80 ? -2.950 6.485 -9.205 1.00 91.94 80 GLU A N 1
ATOM 627 C CA . GLU A 1 80 ? -3.604 6.124 -7.943 1.00 91.94 80 GLU A CA 1
ATOM 628 C C . GLU A 1 80 ? -4.889 6.959 -7.740 1.00 91.94 80 GLU A C 1
ATOM 630 O O . GLU A 1 80 ? -4.833 8.189 -7.796 1.00 91.94 80 GLU A O 1
ATOM 635 N N . PRO A 1 81 ? -6.055 6.326 -7.490 1.00 94.56 81 PRO A N 1
ATOM 636 C CA . PRO A 1 81 ? -7.350 7.008 -7.537 1.00 94.56 81 PRO A CA 1
ATOM 637 C C . PRO A 1 81 ? -7.511 8.202 -6.595 1.00 94.56 81 PRO A C 1
ATOM 639 O O . PRO A 1 81 ? -8.161 9.178 -6.973 1.00 94.56 81 PRO A O 1
ATOM 642 N N . LEU A 1 82 ? -6.964 8.140 -5.377 1.00 96.06 82 LEU A N 1
ATOM 643 C CA . LEU A 1 82 ? -7.072 9.229 -4.404 1.00 96.06 82 LEU A CA 1
ATOM 644 C C . LEU A 1 82 ? -6.177 10.407 -4.800 1.00 96.06 82 LEU A C 1
ATOM 646 O O . LEU A 1 82 ? -6.614 11.558 -4.735 1.00 96.06 82 LEU A O 1
ATOM 650 N N . ASN A 1 83 ? -4.964 10.121 -5.272 1.00 94.75 83 ASN A N 1
ATOM 651 C CA . ASN A 1 83 ? -4.016 11.101 -5.786 1.00 94.75 83 ASN A CA 1
ATOM 652 C C . ASN A 1 83 ? -4.583 11.819 -7.013 1.00 94.75 83 ASN A C 1
ATOM 654 O O . ASN A 1 83 ? -4.587 13.050 -7.047 1.00 94.75 83 ASN A O 1
ATOM 658 N N . THR A 1 84 ? -5.118 11.074 -7.987 1.00 94.44 84 THR A N 1
ATOM 659 C CA . THR A 1 84 ? -5.744 11.645 -9.188 1.00 94.44 84 THR A CA 1
ATOM 660 C C . THR A 1 84 ? -6.976 12.472 -8.828 1.00 94.44 84 THR A C 1
ATOM 662 O O . THR A 1 84 ? -7.131 13.583 -9.325 1.00 94.44 84 THR A O 1
ATOM 665 N N . PHE A 1 85 ? -7.843 11.976 -7.938 1.00 96.56 85 PHE A N 1
ATOM 666 C CA . PHE A 1 85 ? -9.054 12.693 -7.527 1.00 96.56 85 PHE A CA 1
ATOM 667 C C . PHE A 1 85 ? -8.748 14.027 -6.838 1.00 96.56 85 PHE A C 1
ATOM 669 O O . PHE A 1 85 ? -9.424 15.024 -7.083 1.00 96.56 85 PHE A O 1
ATOM 676 N N . LEU A 1 86 ? -7.732 14.057 -5.974 1.00 95.38 86 LEU A N 1
ATOM 677 C CA . LEU A 1 86 ? -7.323 15.285 -5.297 1.00 95.38 86 LEU A CA 1
ATOM 678 C C . LEU A 1 86 ? -6.473 16.204 -6.178 1.00 95.38 86 LEU A C 1
ATOM 680 O O . LEU A 1 86 ? -6.169 17.319 -5.743 1.00 95.38 86 LEU A O 1
ATOM 684 N N . ASP A 1 87 ? -6.082 15.761 -7.376 1.00 94.12 87 ASP A N 1
ATOM 685 C CA . ASP A 1 87 ? -5.063 16.413 -8.198 1.00 94.12 87 ASP A CA 1
ATOM 686 C C . ASP A 1 87 ? -3.798 16.678 -7.361 1.00 94.12 87 ASP A C 1
ATOM 688 O O . ASP A 1 87 ? -3.375 17.815 -7.154 1.00 94.12 87 ASP A O 1
ATOM 692 N N . LEU A 1 88 ? -3.277 15.626 -6.718 1.00 91.12 88 LEU A N 1
ATOM 693 C CA . LEU A 1 88 ? -2.262 15.770 -5.672 1.00 91.12 88 LEU A CA 1
ATOM 694 C C . LEU A 1 88 ? -1.000 16.493 -6.170 1.00 91.12 88 LEU A C 1
ATOM 696 O O . LEU A 1 88 ? -0.444 17.298 -5.428 1.00 91.12 88 LEU A O 1
ATOM 700 N N . GLY A 1 89 ? -0.597 16.249 -7.419 1.00 86.44 89 GLY A N 1
ATOM 701 C CA . GLY A 1 89 ? 0.599 16.843 -8.010 1.00 86.44 89 GLY A CA 1
ATOM 702 C C . GLY A 1 89 ? 1.890 16.331 -7.368 1.00 86.44 89 GLY A C 1
ATOM 703 O O . GLY A 1 89 ? 1.972 15.186 -6.921 1.00 86.44 89 GLY A O 1
ATOM 704 N N . GLU A 1 90 ? 2.923 17.172 -7.347 1.00 84.88 90 GLU A N 1
ATOM 705 C CA . GLU A 1 90 ? 4.167 16.853 -6.644 1.00 84.88 90 GLU A CA 1
ATOM 706 C C . GLU A 1 90 ? 3.986 17.007 -5.130 1.00 84.88 90 GLU A C 1
ATOM 708 O O . GLU A 1 90 ? 3.629 18.078 -4.646 1.00 84.88 90 GLU A O 1
ATOM 713 N N . CYS A 1 91 ? 4.271 15.945 -4.375 1.00 89.94 91 CYS A N 1
ATOM 714 C CA . CYS A 1 91 ? 4.100 15.922 -2.925 1.00 89.94 91 CYS A CA 1
ATOM 715 C C . CYS A 1 91 ? 5.310 15.255 -2.257 1.00 89.94 91 CYS A C 1
ATOM 717 O O . CYS A 1 91 ? 5.473 14.034 -2.307 1.00 89.94 91 CYS A O 1
ATOM 719 N N . LYS A 1 92 ? 6.156 16.060 -1.601 1.00 91.75 92 LYS A N 1
ATOM 720 C CA . LYS A 1 92 ? 7.367 15.577 -0.911 1.00 91.75 92 LYS A CA 1
ATOM 721 C C . LYS A 1 92 ? 7.033 14.673 0.272 1.00 91.75 92 LYS A C 1
ATOM 723 O O . LYS A 1 92 ? 7.780 13.754 0.592 1.00 91.75 92 LYS A O 1
ATOM 728 N N . GLU A 1 93 ? 5.908 14.918 0.928 1.00 92.19 93 GLU A N 1
ATOM 729 C CA . GLU A 1 93 ? 5.413 14.111 2.034 1.00 92.19 93 GLU A CA 1
ATOM 730 C C . GLU A 1 93 ? 5.007 12.718 1.563 1.00 92.19 93 GLU A C 1
ATOM 732 O O . GLU A 1 93 ? 5.298 11.747 2.258 1.00 92.19 93 GLU A O 1
ATOM 737 N N . LEU A 1 94 ? 4.419 12.600 0.368 1.00 91.56 94 LEU A N 1
ATOM 738 C CA . LEU A 1 94 ? 4.126 11.310 -0.251 1.00 91.56 94 LEU A CA 1
ATOM 739 C C . LEU A 1 94 ? 5.412 10.583 -0.664 1.00 91.56 94 LEU A C 1
ATOM 741 O O . LEU A 1 94 ? 5.522 9.376 -0.449 1.00 91.56 94 LEU A O 1
ATOM 745 N N . GLU A 1 95 ? 6.410 11.294 -1.197 1.00 93.25 95 GLU A N 1
ATOM 746 C CA . GLU A 1 95 ? 7.735 10.720 -1.478 1.00 93.25 95 GLU A CA 1
ATOM 747 C C . GLU A 1 95 ? 8.378 10.172 -0.189 1.00 93.25 95 GLU A C 1
ATOM 749 O O . GLU A 1 95 ? 8.746 8.998 -0.118 1.00 93.25 95 GLU A O 1
ATOM 754 N N . LYS A 1 96 ? 8.413 10.975 0.883 1.00 92.31 96 LYS A N 1
ATOM 755 C CA . LYS A 1 96 ? 8.929 10.567 2.201 1.00 92.31 96 LYS A CA 1
ATOM 756 C C . LYS A 1 96 ? 8.151 9.386 2.784 1.00 92.31 96 LYS A C 1
ATOM 758 O O . LYS A 1 96 ? 8.757 8.454 3.311 1.00 92.31 96 LYS A O 1
ATOM 763 N N . TYR A 1 97 ? 6.822 9.412 2.685 1.00 91.31 97 TYR A N 1
ATOM 764 C CA . TYR A 1 97 ? 5.957 8.317 3.120 1.00 91.31 97 TYR A CA 1
ATOM 765 C C . TYR A 1 97 ? 6.275 7.023 2.363 1.00 91.31 97 TYR A C 1
ATOM 767 O O . TYR A 1 97 ? 6.389 5.966 2.979 1.00 91.31 97 TYR A O 1
ATOM 775 N N . SER A 1 98 ? 6.489 7.116 1.048 1.00 92.25 98 SER A N 1
ATOM 776 C CA . SER A 1 98 ? 6.780 5.971 0.180 1.00 92.25 98 SER A CA 1
ATOM 777 C C . SER A 1 98 ? 8.135 5.327 0.475 1.00 92.25 98 SER A C 1
ATOM 779 O O . SER A 1 98 ? 8.273 4.120 0.315 1.00 92.25 98 SER A O 1
ATOM 781 N N . LEU A 1 99 ? 9.131 6.098 0.925 1.00 93.25 99 LEU A N 1
ATOM 782 C CA . LEU A 1 99 ? 10.471 5.582 1.241 1.00 93.25 99 LEU A CA 1
ATOM 783 C C . LEU A 1 99 ? 10.602 5.015 2.659 1.00 93.25 99 LEU A C 1
ATOM 785 O O . LEU A 1 99 ? 11.493 4.203 2.904 1.00 93.25 99 LEU A O 1
ATOM 789 N N . LYS A 1 100 ? 9.716 5.399 3.588 1.00 92.06 100 LYS A N 1
ATOM 790 C CA . LYS A 1 100 ? 9.720 4.906 4.978 1.00 92.06 100 LYS A CA 1
ATOM 791 C C . LYS A 1 100 ? 9.831 3.372 5.100 1.00 92.06 100 LYS A C 1
ATOM 793 O O . LYS A 1 100 ? 10.601 2.931 5.943 1.00 92.06 100 LYS A O 1
ATOM 798 N N . PRO A 1 101 ? 9.134 2.549 4.292 1.00 93.38 101 PRO A N 1
ATOM 799 C CA . PRO A 1 101 ? 9.164 1.090 4.432 1.00 93.38 101 PRO A CA 1
ATOM 800 C C . PRO A 1 101 ? 10.471 0.443 3.952 1.00 93.38 101 PRO A C 1
ATOM 802 O O . PRO A 1 101 ? 10.726 -0.722 4.242 1.00 93.38 101 PRO A O 1
ATOM 805 N N . LEU A 1 102 ? 11.328 1.168 3.221 1.00 93.31 102 LEU A N 1
ATOM 806 C CA . LEU A 1 102 ? 12.555 0.586 2.667 1.00 93.31 102 LEU A CA 1
ATOM 807 C C . LEU A 1 102 ? 13.541 0.136 3.754 1.00 93.31 102 LEU A C 1
ATOM 809 O O . LEU A 1 102 ? 14.304 -0.801 3.532 1.00 93.31 102 LEU A O 1
ATOM 813 N N . THR A 1 103 ? 13.493 0.744 4.944 1.00 93.31 103 THR A N 1
ATOM 814 C CA . THR A 1 103 ? 14.341 0.359 6.085 1.00 93.31 103 THR A CA 1
ATOM 815 C C . THR A 1 103 ? 14.053 -1.047 6.606 1.00 93.31 103 THR A C 1
ATOM 817 O O . THR A 1 103 ? 14.924 -1.653 7.227 1.00 93.31 103 THR A O 1
ATOM 820 N N . ASP A 1 104 ? 12.868 -1.593 6.323 1.00 95.25 104 ASP A N 1
ATOM 821 C CA . ASP A 1 104 ? 12.460 -2.926 6.776 1.00 95.25 104 ASP A CA 1
ATOM 822 C C . ASP A 1 104 ? 13.053 -4.054 5.912 1.00 95.25 104 ASP A C 1
ATOM 824 O O . ASP A 1 104 ? 12.918 -5.234 6.243 1.00 95.25 104 ASP A O 1
ATOM 828 N N . ASN A 1 105 ? 13.755 -3.711 4.821 1.00 97.06 105 ASN A N 1
ATOM 829 C CA . ASN A 1 105 ? 14.451 -4.648 3.931 1.00 97.06 105 ASN A CA 1
ATOM 830 C C . ASN A 1 105 ? 13.554 -5.785 3.397 1.00 97.06 105 ASN A C 1
ATOM 832 O O . ASN A 1 105 ? 14.007 -6.912 3.187 1.00 97.06 105 ASN A O 1
ATOM 836 N N . CYS A 1 106 ? 12.278 -5.482 3.150 1.00 98.00 106 CYS A N 1
ATOM 837 C CA . CYS A 1 106 ? 11.280 -6.421 2.631 1.00 98.00 106 CYS A CA 1
ATOM 838 C C . CYS A 1 106 ? 10.538 -5.900 1.387 1.00 98.00 106 CYS A C 1
ATOM 840 O O . CYS A 1 106 ? 9.525 -6.466 0.983 1.00 98.00 106 CYS A O 1
ATOM 842 N N . SER A 1 107 ? 11.043 -4.835 0.760 1.00 98.56 107 SER A N 1
ATOM 843 C CA . SER A 1 107 ? 10.488 -4.237 -0.462 1.00 98.56 107 SER A CA 1
ATOM 844 C C . SER A 1 107 ? 11.204 -4.750 -1.715 1.00 98.56 107 SER A C 1
ATOM 846 O O . SER A 1 107 ? 12.424 -4.914 -1.704 1.00 98.56 107 SER A O 1
ATOM 848 N N . TYR A 1 108 ? 10.475 -4.976 -2.811 1.00 98.62 108 TYR A N 1
ATOM 849 C CA . TYR A 1 108 ? 11.025 -5.584 -4.031 1.00 98.62 108 TYR A CA 1
ATOM 850 C C . TYR A 1 108 ? 10.795 -4.733 -5.273 1.00 98.62 108 TYR A C 1
ATOM 852 O O . TYR A 1 108 ? 9.757 -4.086 -5.409 1.00 98.62 108 TYR A O 1
ATOM 860 N N . LYS A 1 109 ? 11.750 -4.791 -6.201 1.00 98.50 109 LYS A N 1
ATOM 861 C CA . LYS A 1 109 ? 11.689 -4.178 -7.529 1.00 98.50 109 LYS A CA 1
ATOM 862 C C . LYS A 1 109 ? 11.757 -5.249 -8.611 1.00 98.50 109 LYS A C 1
ATOM 864 O O . LYS A 1 109 ? 12.428 -6.266 -8.455 1.00 98.50 109 LYS A O 1
ATOM 869 N N . ALA A 1 110 ? 11.050 -5.010 -9.703 1.00 98.31 110 ALA A N 1
ATOM 870 C CA . ALA A 1 110 ? 11.198 -5.722 -10.956 1.00 98.31 110 ALA A CA 1
ATOM 871 C C . ALA A 1 110 ? 12.078 -4.876 -11.875 1.00 98.31 110 ALA A C 1
ATOM 873 O O . ALA A 1 110 ? 11.780 -3.696 -12.078 1.00 98.31 110 ALA A O 1
ATOM 874 N N . VAL A 1 111 ? 13.143 -5.470 -12.402 1.00 97.69 111 VAL A N 1
ATOM 875 C CA . VAL A 1 111 ? 14.155 -4.778 -13.208 1.00 97.69 111 VAL A CA 1
ATOM 876 C C . VAL A 1 111 ? 14.236 -5.448 -14.571 1.00 97.69 111 VAL A C 1
ATOM 878 O O . VAL A 1 111 ? 14.333 -6.671 -14.631 1.00 97.69 111 VAL A O 1
ATOM 881 N N . ASP A 1 112 ? 14.134 -4.684 -15.657 1.00 95.25 112 ASP A N 1
ATOM 882 C CA . ASP A 1 112 ? 14.282 -5.231 -17.009 1.00 95.25 112 ASP A CA 1
ATOM 883 C C . ASP A 1 112 ? 15.753 -5.467 -17.395 1.00 95.25 112 ASP A C 1
ATOM 885 O O . ASP A 1 112 ? 16.676 -5.236 -16.613 1.00 95.25 112 ASP A O 1
ATOM 889 N N . LYS A 1 113 ? 15.983 -5.961 -18.615 1.00 93.19 113 LYS A N 1
ATOM 890 C CA . LYS A 1 113 ? 17.330 -6.283 -19.115 1.00 93.19 113 LYS A CA 1
ATOM 891 C C . LYS A 1 113 ? 18.273 -5.078 -19.192 1.00 93.19 113 LYS A C 1
ATOM 893 O O . LYS A 1 113 ? 19.483 -5.274 -19.144 1.00 93.19 113 LYS A O 1
ATOM 898 N N . ASP A 1 114 ? 17.728 -3.868 -19.293 1.00 93.00 114 ASP A N 1
ATOM 899 C CA . ASP A 1 114 ? 18.496 -2.625 -19.376 1.00 93.00 114 ASP A CA 1
ATOM 900 C C . ASP A 1 114 ? 18.770 -2.027 -17.984 1.00 93.00 114 ASP A C 1
ATOM 902 O O . ASP A 1 114 ? 19.359 -0.953 -17.863 1.00 93.00 114 ASP A O 1
ATOM 906 N N . GLY A 1 115 ? 18.354 -2.712 -16.911 1.00 92.31 115 GLY A N 1
ATOM 907 C CA . GLY A 1 115 ? 18.521 -2.242 -15.539 1.00 92.31 115 GLY A CA 1
ATOM 908 C C . GLY A 1 115 ? 17.441 -1.254 -15.091 1.00 92.31 115 GLY A C 1
ATOM 909 O O . GLY A 1 115 ? 17.561 -0.661 -14.017 1.00 92.31 115 GLY A O 1
ATOM 910 N N . LYS A 1 116 ? 16.370 -1.056 -15.873 1.00 95.06 116 LYS A N 1
ATOM 911 C CA . LYS A 1 116 ? 15.295 -0.118 -15.533 1.00 95.06 116 LYS A CA 1
ATOM 912 C C . LYS A 1 116 ? 14.304 -0.764 -14.566 1.00 95.06 116 LYS A C 1
ATOM 914 O O . LYS A 1 116 ? 13.833 -1.878 -14.783 1.00 95.06 116 LYS A O 1
ATOM 919 N N . ILE A 1 117 ? 13.908 -0.026 -13.526 1.00 97.62 117 ILE A N 1
ATOM 920 C CA . ILE A 1 117 ? 12.812 -0.433 -12.638 1.00 97.62 117 ILE A CA 1
ATOM 921 C C . ILE A 1 117 ? 11.481 -0.329 -13.394 1.00 97.62 117 ILE A C 1
ATOM 923 O O . ILE A 1 117 ? 11.035 0.762 -13.751 1.00 97.62 117 ILE A O 1
ATOM 927 N N . ILE A 1 118 ? 10.827 -1.471 -13.593 1.00 97.06 118 ILE A N 1
ATOM 928 C CA . ILE A 1 118 ? 9.547 -1.603 -14.312 1.00 97.06 118 ILE A CA 1
ATOM 929 C C . ILE A 1 118 ? 8.380 -1.989 -13.394 1.00 97.06 118 ILE A C 1
ATOM 931 O O . ILE A 1 118 ? 7.225 -2.045 -13.813 1.00 97.06 118 ILE A O 1
ATOM 935 N N . GLY A 1 119 ? 8.656 -2.265 -12.124 1.00 97.06 119 GLY A N 1
ATOM 936 C CA . GLY A 1 119 ? 7.642 -2.581 -11.130 1.00 97.06 119 GLY A CA 1
ATOM 937 C C . GLY A 1 119 ? 8.224 -2.542 -9.732 1.00 97.06 119 GLY A C 1
ATOM 938 O O . GLY A 1 119 ? 9.403 -2.823 -9.551 1.00 97.06 119 GLY A O 1
ATOM 939 N N . ILE A 1 120 ? 7.409 -2.205 -8.744 1.00 98.00 120 ILE A N 1
ATOM 940 C CA . ILE A 1 120 ? 7.794 -2.238 -7.338 1.00 98.00 120 ILE A CA 1
ATOM 941 C C . ILE A 1 120 ? 6.641 -2.745 -6.481 1.00 98.00 120 ILE A C 1
ATOM 943 O O . ILE A 1 120 ? 5.469 -2.517 -6.788 1.00 98.00 120 ILE A O 1
ATOM 947 N N . PHE A 1 121 ? 6.993 -3.409 -5.387 1.00 98.19 121 PHE A N 1
ATOM 948 C CA . PHE A 1 121 ? 6.095 -3.667 -4.275 1.00 98.19 121 PHE A CA 1
ATOM 949 C C . PHE A 1 121 ? 6.815 -3.267 -2.987 1.00 98.19 121 PHE A C 1
ATOM 951 O O . PHE A 1 121 ? 7.731 -3.959 -2.534 1.00 98.19 121 PHE A O 1
ATOM 958 N N . LEU A 1 122 ? 6.435 -2.108 -2.449 1.00 98.38 122 LEU A N 1
ATOM 959 C CA . LEU A 1 122 ? 6.964 -1.569 -1.205 1.00 98.38 122 LEU A CA 1
ATOM 960 C C . LEU A 1 122 ? 6.191 -2.154 -0.032 1.00 98.38 122 LEU A C 1
ATOM 962 O O . LEU A 1 122 ? 4.973 -1.982 0.058 1.00 98.38 122 LEU A O 1
ATOM 966 N N . ASN A 1 123 ? 6.920 -2.814 0.859 1.00 98.44 123 ASN A N 1
ATOM 967 C CA . ASN A 1 123 ? 6.381 -3.496 2.024 1.00 98.44 123 ASN A CA 1
ATOM 968 C C . ASN A 1 123 ? 7.038 -2.953 3.285 1.00 98.44 123 ASN A C 1
ATOM 970 O O . ASN A 1 123 ? 8.204 -2.558 3.255 1.00 98.44 123 ASN A O 1
ATOM 974 N N . GLY A 1 124 ? 6.288 -2.961 4.379 1.00 97.88 124 GLY A N 1
ATOM 975 C CA . GLY A 1 124 ? 6.799 -2.711 5.719 1.00 97.88 124 GLY A CA 1
ATOM 976 C C . GLY A 1 124 ? 6.358 -3.797 6.690 1.00 97.88 124 GLY A C 1
ATOM 977 O O . GLY A 1 124 ? 5.601 -4.707 6.344 1.00 97.88 124 GLY A O 1
ATOM 978 N N . LEU A 1 125 ? 6.835 -3.695 7.922 1.00 97.62 125 LEU A N 1
ATOM 979 C CA . LEU A 1 125 ? 6.477 -4.599 9.007 1.00 97.62 125 LEU A CA 1
ATOM 980 C C . LEU A 1 125 ? 5.480 -3.928 9.952 1.00 97.62 125 LEU A C 1
ATOM 982 O O . LEU A 1 125 ? 5.806 -2.945 10.617 1.00 97.62 125 LEU A O 1
ATOM 986 N N . LEU A 1 126 ? 4.280 -4.496 10.061 1.00 95.44 126 LEU A N 1
ATOM 987 C CA . LEU A 1 126 ? 3.330 -4.141 11.110 1.00 95.44 126 LEU A CA 1
ATOM 988 C C . LEU A 1 126 ? 3.615 -4.994 12.341 1.00 95.44 126 LEU A C 1
ATOM 990 O O . LEU A 1 126 ? 3.627 -6.223 12.270 1.00 95.44 126 LEU A O 1
ATOM 994 N N . ARG A 1 127 ? 3.837 -4.338 13.478 1.00 95.00 127 ARG A N 1
ATOM 995 C CA . ARG A 1 127 ? 4.018 -4.987 14.780 1.00 95.00 127 ARG A CA 1
ATOM 996 C C . ARG A 1 127 ? 2.758 -4.791 15.602 1.00 95.00 127 ARG A C 1
ATOM 998 O O . ARG A 1 127 ? 2.176 -3.710 15.553 1.00 95.00 127 ARG A O 1
ATOM 1005 N N . ARG A 1 128 ? 2.362 -5.820 16.353 1.00 94.50 128 ARG A N 1
ATOM 1006 C CA . ARG A 1 128 ? 1.253 -5.703 17.303 1.00 94.50 128 ARG A CA 1
ATOM 1007 C C . ARG A 1 128 ? 1.565 -4.556 18.279 1.00 94.50 128 ARG A C 1
ATOM 1009 O O . ARG A 1 128 ? 2.638 -4.603 18.887 1.00 94.50 128 ARG A O 1
ATOM 1016 N N . PRO A 1 129 ? 0.680 -3.554 18.417 1.00 89.44 129 PRO A N 1
ATOM 1017 C CA . PRO A 1 129 ? 0.877 -2.475 19.379 1.00 89.44 129 PRO A CA 1
ATOM 1018 C C . PRO A 1 129 ? 0.986 -3.018 20.808 1.00 89.44 129 PRO A C 1
ATOM 1020 O O . PRO A 1 129 ? 0.301 -3.983 21.162 1.00 89.44 129 PRO A O 1
ATOM 1023 N N . SER A 1 130 ? 1.834 -2.403 21.631 1.00 87.44 130 SER A N 1
ATOM 1024 C CA . SER A 1 130 ? 1.811 -2.615 23.081 1.00 87.44 130 SER A CA 1
ATOM 1025 C C . SER A 1 130 ? 0.474 -2.122 23.660 1.00 87.44 130 SER A C 1
ATOM 1027 O O . SER A 1 130 ? -0.082 -1.160 23.131 1.00 87.44 130 SER A O 1
ATOM 1029 N N . PRO A 1 131 ? -0.040 -2.696 24.765 1.00 81.00 131 PRO A N 1
ATOM 1030 C CA . PRO A 1 131 ? -1.208 -2.148 25.463 1.00 81.00 131 PRO A CA 1
ATOM 1031 C C . PRO A 1 131 ? -1.073 -0.664 25.845 1.00 81.00 131 PRO A C 1
ATOM 1033 O O . PRO A 1 131 ? -2.078 0.033 25.938 1.00 81.00 131 PRO A O 1
ATOM 1036 N N . ASP A 1 132 ? 0.162 -0.192 26.037 1.00 81.50 132 ASP A N 1
ATOM 1037 C CA . ASP A 1 132 ? 0.474 1.194 26.403 1.00 81.50 132 ASP A CA 1
ATOM 1038 C C . ASP A 1 132 ? 0.770 2.096 25.185 1.00 81.50 132 ASP A C 1
ATOM 1040 O O . ASP A 1 132 ? 0.989 3.300 25.345 1.00 81.50 132 ASP A O 1
ATOM 1044 N N . ASP A 1 133 ? 0.799 1.542 23.965 1.00 79.06 133 ASP A N 1
ATOM 1045 C CA . ASP A 1 133 ? 1.083 2.312 22.754 1.00 79.06 133 ASP A CA 1
ATOM 1046 C C . ASP A 1 133 ? -0.147 3.118 22.332 1.00 79.06 133 ASP A C 1
ATOM 1048 O O . ASP A 1 133 ? -1.129 2.596 21.802 1.00 79.06 133 ASP A O 1
ATOM 1052 N N . VAL A 1 134 ? -0.059 4.437 22.489 1.00 72.50 134 VAL A N 1
ATOM 1053 C CA . VAL A 1 134 ? -0.990 5.361 21.842 1.00 72.50 134 VAL A CA 1
ATOM 1054 C C . VAL A 1 134 ? -0.515 5.567 20.407 1.00 72.50 134 VAL A C 1
ATOM 1056 O O . VAL A 1 134 ? 0.459 6.282 20.161 1.00 72.50 134 VAL A O 1
ATOM 1059 N N . ALA A 1 135 ? -1.187 4.925 19.450 1.00 71.81 135 ALA A N 1
ATOM 1060 C CA . ALA A 1 135 ? -0.890 5.106 18.034 1.00 71.81 135 ALA A CA 1
ATOM 1061 C C . ALA A 1 135 ? -1.116 6.575 17.633 1.00 71.81 135 ALA A C 1
ATOM 1063 O O . ALA A 1 135 ? -2.238 7.082 17.656 1.00 71.81 135 ALA A O 1
ATOM 1064 N N . GLY A 1 136 ? -0.032 7.272 17.284 1.00 79.50 136 GLY A N 1
ATOM 1065 C CA . GLY A 1 136 ? -0.115 8.617 16.723 1.00 79.50 136 GLY A CA 1
ATOM 1066 C C . GLY A 1 136 ? -0.758 8.588 15.337 1.00 79.50 136 GLY A C 1
ATOM 1067 O O . GLY A 1 136 ? -0.506 7.670 14.558 1.00 79.50 136 GLY A O 1
ATOM 1068 N N . LYS A 1 137 ? -1.561 9.605 15.016 1.00 88.00 137 LYS A N 1
ATOM 1069 C CA . LYS A 1 137 ? -2.217 9.724 13.711 1.00 88.00 137 LYS A CA 1
ATOM 1070 C C . LYS A 1 137 ? -1.232 10.193 12.652 1.00 88.00 137 LYS A C 1
ATOM 1072 O O . LYS A 1 137 ? -0.523 11.185 12.838 1.00 88.00 137 LYS A O 1
ATOM 1077 N N . ALA A 1 138 ? -1.186 9.497 11.520 1.00 88.81 138 ALA A N 1
ATOM 1078 C CA . ALA A 1 138 ? -0.280 9.834 10.429 1.00 88.81 138 ALA A CA 1
ATOM 1079 C C . ALA A 1 138 ? -0.575 11.233 9.865 1.00 88.81 138 ALA A C 1
ATOM 1081 O O . ALA A 1 138 ? 0.349 11.950 9.469 1.00 88.81 138 ALA A O 1
ATOM 1082 N N . ALA A 1 139 ? -1.844 11.652 9.866 1.00 91.31 139 ALA A N 1
ATOM 1083 C CA . ALA A 1 139 ? -2.265 12.963 9.389 1.00 91.31 139 ALA A CA 1
ATOM 1084 C C . ALA A 1 139 ? -1.791 14.137 10.265 1.00 91.31 139 ALA A C 1
ATOM 1086 O O . ALA A 1 139 ? -1.679 15.258 9.755 1.00 91.31 139 ALA A O 1
ATOM 1087 N N . ASP A 1 140 ? -1.502 13.919 11.551 1.00 89.75 140 ASP A N 1
ATOM 1088 C CA . ASP A 1 140 ? -1.126 14.998 12.475 1.00 89.75 140 ASP A CA 1
ATOM 1089 C C . ASP A 1 140 ? 0.222 15.619 12.099 1.00 89.75 140 ASP A C 1
ATOM 1091 O O . ASP A 1 140 ? 0.379 16.837 12.147 1.00 89.75 140 ASP A O 1
ATOM 1095 N N . GLY A 1 141 ? 1.162 14.793 11.631 1.00 88.38 141 GLY A N 1
ATOM 1096 C CA . GLY A 1 141 ? 2.487 15.220 11.173 1.00 88.38 141 GLY A CA 1
ATOM 1097 C C . GLY A 1 141 ? 2.557 15.660 9.707 1.00 88.38 141 GLY A C 1
ATOM 1098 O O . GLY A 1 141 ? 3.656 15.866 9.193 1.00 88.38 141 GLY A O 1
ATOM 1099 N N . CYS A 1 142 ? 1.423 15.754 9.005 1.00 92.25 142 CYS A N 1
ATOM 1100 C CA . CYS A 1 142 ? 1.380 16.117 7.590 1.00 92.25 142 CYS A CA 1
ATOM 1101 C C . CYS A 1 142 ? 0.954 17.576 7.394 1.00 92.25 142 CYS A C 1
ATOM 1103 O O . CYS A 1 142 ? -0.143 17.974 7.795 1.00 92.25 142 CYS A O 1
ATOM 1105 N N . GLU A 1 143 ? 1.808 18.357 6.729 1.00 93.31 143 GLU A N 1
ATOM 1106 C CA . GLU A 1 143 ? 1.537 19.760 6.391 1.00 93.31 143 GLU A CA 1
ATOM 1107 C C . GLU A 1 143 ? 0.831 19.904 5.036 1.00 93.31 143 GLU A C 1
ATOM 1109 O O . GLU A 1 143 ? 0.002 20.797 4.864 1.00 93.31 143 GLU A O 1
ATOM 1114 N N . HIS A 1 144 ? 1.092 19.000 4.085 1.00 95.00 144 HIS A N 1
ATOM 1115 C CA . HIS A 1 144 ? 0.489 19.047 2.756 1.00 95.00 144 HIS A CA 1
ATOM 1116 C C . HIS A 1 144 ? -1.037 18.814 2.799 1.00 95.00 144 HIS A C 1
ATOM 1118 O O . HIS A 1 144 ? -1.480 17.680 3.003 1.00 95.00 144 HIS A O 1
ATOM 1124 N N . PRO A 1 145 ? -1.886 19.813 2.479 1.00 94.81 145 PRO A N 1
ATOM 1125 C CA . PRO A 1 145 ? -3.327 19.737 2.746 1.00 94.81 145 PRO A CA 1
ATOM 1126 C C . PRO A 1 145 ? -4.056 18.597 2.025 1.00 94.81 145 PRO A C 1
ATOM 1128 O O . PRO A 1 145 ? -4.953 17.974 2.587 1.00 94.81 145 PRO A O 1
ATOM 1131 N N . LYS A 1 146 ? -3.686 18.313 0.768 1.00 96.00 146 LYS A N 1
ATOM 1132 C CA . LYS A 1 146 ? -4.297 17.222 -0.013 1.00 96.00 146 LYS A CA 1
ATOM 1133 C C . LYS A 1 146 ? -3.873 15.850 0.519 1.00 96.00 146 LYS A C 1
ATOM 1135 O O . LYS A 1 146 ? -4.732 15.038 0.840 1.00 96.00 146 LYS A O 1
ATOM 1140 N N . PHE A 1 147 ? -2.570 15.618 0.677 1.00 95.62 147 PHE A N 1
ATOM 1141 C CA . PHE A 1 147 ? -2.053 14.369 1.228 1.00 95.62 147 PHE A CA 1
ATOM 1142 C C . PHE A 1 147 ? -2.533 14.108 2.661 1.00 95.62 147 PHE A C 1
ATOM 1144 O O . PHE A 1 147 ? -2.890 12.978 2.981 1.00 95.62 147 PHE A O 1
ATOM 1151 N N . LYS A 1 148 ? -2.688 15.155 3.482 1.00 96.38 148 LYS A N 1
ATOM 1152 C CA . LYS A 1 148 ? -3.295 15.049 4.811 1.00 96.38 148 LYS A CA 1
ATOM 1153 C C . LYS A 1 148 ? -4.684 14.411 4.767 1.00 96.38 148 LYS A C 1
ATOM 1155 O O . LYS A 1 148 ? -4.966 13.567 5.604 1.00 96.38 148 LYS A O 1
ATOM 1160 N N . LYS A 1 149 ? -5.524 14.720 3.768 1.00 97.12 149 LYS A N 1
ATOM 1161 C CA . LYS A 1 149 ? -6.839 14.063 3.605 1.00 97.12 149 LYS A CA 1
ATOM 1162 C C . LYS A 1 149 ? -6.717 12.558 3.362 1.00 97.12 149 LYS A C 1
ATOM 1164 O O . LYS A 1 149 ? -7.553 11.807 3.855 1.00 97.12 149 LYS A O 1
ATOM 1169 N N . ILE A 1 150 ? -5.712 12.131 2.592 1.00 96.62 150 ILE A N 1
ATOM 1170 C CA . ILE A 1 150 ? -5.440 10.710 2.319 1.00 96.62 150 ILE A CA 1
ATOM 1171 C C . ILE A 1 150 ? -4.965 10.020 3.600 1.00 96.62 150 ILE A C 1
ATOM 1173 O O . ILE A 1 150 ? -5.474 8.961 3.947 1.00 96.62 150 ILE A O 1
ATOM 1177 N N . LEU A 1 151 ? -4.047 10.641 4.343 1.00 96.06 151 LEU A N 1
ATOM 1178 C CA . LEU A 1 151 ? -3.593 10.102 5.624 1.00 96.06 151 LEU A CA 1
ATOM 1179 C C . LEU A 1 151 ? -4.735 10.021 6.642 1.00 96.06 151 LEU A C 1
ATOM 1181 O O . LEU A 1 151 ? -4.887 8.986 7.272 1.00 96.06 151 LEU A O 1
ATOM 1185 N N . SER A 1 152 ? -5.603 11.035 6.724 1.00 96.88 152 SER A N 1
ATOM 1186 C CA . SER A 1 152 ? -6.779 11.004 7.605 1.00 96.88 152 SER A CA 1
ATOM 1187 C C . SER A 1 152 ? -7.761 9.887 7.248 1.00 96.88 152 SER A C 1
ATOM 1189 O O . SER A 1 152 ? -8.412 9.337 8.130 1.00 96.88 152 SER A O 1
ATOM 1191 N N . LEU A 1 153 ? -7.877 9.542 5.963 1.00 97.44 153 LEU A N 1
ATOM 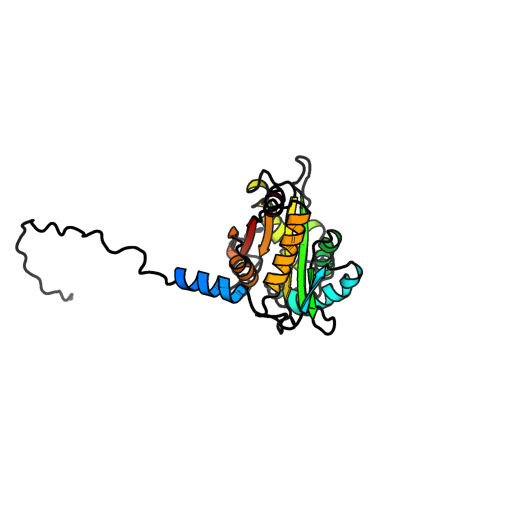1192 C CA . LEU A 1 153 ? -8.677 8.400 5.527 1.00 97.44 153 LEU A CA 1
ATOM 1193 C C . LEU A 1 153 ? -8.080 7.082 6.034 1.00 97.44 153 LEU A C 1
ATOM 1195 O O . LEU A 1 153 ? -8.825 6.241 6.525 1.00 97.44 153 LEU A O 1
ATOM 1199 N N . PHE A 1 154 ? -6.761 6.903 5.935 1.00 95.50 154 PHE A N 1
ATOM 1200 C CA . PHE A 1 154 ? -6.095 5.711 6.465 1.00 95.50 154 PHE A CA 1
ATOM 1201 C C . PHE A 1 154 ? -6.152 5.647 7.993 1.00 95.50 154 PHE A C 1
ATOM 1203 O O . PHE A 1 154 ? -6.503 4.601 8.525 1.00 95.50 154 PHE A O 1
ATOM 1210 N N . ASP A 1 155 ? -5.942 6.771 8.680 1.00 94.88 155 ASP A N 1
ATOM 1211 C CA . ASP A 1 155 ? -6.114 6.894 10.132 1.00 94.88 155 ASP A CA 1
ATOM 1212 C C . ASP A 1 155 ? -7.527 6.470 10.574 1.00 94.88 155 ASP A C 1
ATOM 1214 O O . ASP A 1 155 ? -7.689 5.776 11.575 1.00 94.88 155 ASP A O 1
ATOM 1218 N N . HIS A 1 156 ? -8.557 6.864 9.815 1.00 95.94 156 HIS A N 1
ATOM 1219 C CA . HIS A 1 156 ? -9.939 6.461 10.072 1.00 95.94 156 HIS A CA 1
ATOM 1220 C C . HIS A 1 156 ? -10.165 4.967 9.821 1.00 95.94 156 HIS A C 1
ATOM 1222 O O . HIS A 1 156 ? -10.902 4.326 10.563 1.00 95.94 156 HIS A O 1
ATOM 1228 N N . VAL A 1 157 ? -9.550 4.391 8.786 1.00 95.62 157 VAL A N 1
ATOM 1229 C CA . VAL A 1 157 ? -9.623 2.944 8.545 1.00 95.62 157 VAL A CA 1
ATOM 1230 C C . VAL A 1 157 ? -8.984 2.174 9.702 1.00 95.62 157 VAL A C 1
ATOM 1232 O O . VAL A 1 157 ? -9.589 1.222 10.184 1.00 95.62 157 VAL A O 1
ATOM 1235 N N . GLU A 1 158 ? -7.826 2.618 10.193 1.00 92.50 158 GLU A N 1
ATOM 1236 C CA . GLU A 1 158 ? -7.142 2.019 11.349 1.00 92.50 158 GLU A CA 1
ATOM 1237 C C . GLU A 1 158 ? -7.970 2.121 12.644 1.00 92.50 158 GLU A C 1
ATOM 1239 O O . GLU A 1 158 ? -7.960 1.190 13.445 1.00 92.50 158 GLU A O 1
ATOM 1244 N N . ASP A 1 159 ? -8.751 3.194 12.829 1.00 92.94 159 ASP A N 1
ATOM 1245 C CA . ASP A 1 159 ? -9.680 3.323 13.968 1.00 92.94 159 ASP A CA 1
ATOM 1246 C C . ASP A 1 159 ? -10.854 2.340 13.922 1.00 92.94 159 ASP A C 1
ATOM 1248 O O . ASP A 1 159 ? -11.408 1.980 14.960 1.00 92.94 159 ASP A O 1
ATOM 1252 N N . ASN A 1 160 ? -11.277 1.938 12.723 1.00 94.12 160 ASN A N 1
ATOM 1253 C CA . ASN A 1 160 ? -12.460 1.098 12.528 1.00 94.12 160 ASN A CA 1
ATOM 1254 C C . ASN A 1 160 ? -12.115 -0.374 12.289 1.00 94.12 160 ASN A C 1
ATOM 1256 O O . ASN A 1 160 ? -13.004 -1.227 12.336 1.00 94.12 160 ASN A O 1
ATOM 1260 N N . PHE A 1 161 ? -10.850 -0.683 12.009 1.00 95.62 161 PHE A N 1
ATOM 1261 C CA . PHE A 1 161 ? -10.409 -2.032 11.717 1.00 95.62 161 PHE A CA 1
ATOM 1262 C C . PHE A 1 161 ? -8.958 -2.260 12.131 1.00 95.62 161 PHE A C 1
ATOM 1264 O O . PHE A 1 161 ? -8.034 -1.630 11.618 1.00 95.62 161 PHE A O 1
ATOM 1271 N N . ASN A 1 162 ? -8.760 -3.262 12.985 1.00 95.19 162 ASN A N 1
ATOM 1272 C CA . ASN A 1 162 ? -7.446 -3.723 13.393 1.00 95.19 162 ASN A CA 1
ATOM 1273 C C . ASN A 1 162 ? -7.215 -5.168 12.930 1.00 95.19 162 ASN A C 1
ATOM 1275 O O . ASN A 1 162 ? -7.857 -6.111 13.394 1.00 95.19 162 ASN A O 1
ATOM 1279 N N . ILE A 1 163 ? -6.240 -5.354 12.040 1.00 96.75 163 ILE A N 1
ATOM 1280 C CA . ILE A 1 163 ? -5.884 -6.670 11.496 1.00 96.75 163 ILE A CA 1
ATOM 1281 C C . ILE A 1 163 ? -5.430 -7.660 12.583 1.00 96.75 163 ILE A C 1
ATOM 1283 O O . ILE A 1 163 ? -5.641 -8.866 12.457 1.00 96.75 163 ILE A O 1
ATOM 1287 N N . PHE A 1 164 ? -4.846 -7.172 13.680 1.00 96.75 164 PHE A N 1
ATOM 1288 C CA . PHE A 1 164 ? -4.359 -8.011 14.775 1.00 96.75 164 PHE A CA 1
ATOM 1289 C C . PHE A 1 164 ? -5.475 -8.620 15.630 1.00 96.75 164 PHE A C 1
ATOM 1291 O O . PHE A 1 164 ? -5.201 -9.583 16.356 1.00 96.75 164 PHE A O 1
ATOM 1298 N N . ASP A 1 165 ? -6.701 -8.100 15.532 1.00 96.06 165 ASP A N 1
ATOM 1299 C CA . ASP A 1 165 ? -7.879 -8.665 16.197 1.00 96.06 165 ASP A CA 1
ATOM 1300 C C . ASP A 1 165 ? -8.383 -9.907 15.448 1.00 96.06 165 ASP A C 1
ATOM 1302 O O . ASP A 1 165 ? -8.816 -10.875 16.072 1.00 96.06 165 ASP A O 1
ATOM 1306 N N . LEU A 1 166 ? -8.254 -9.926 14.114 1.00 97.12 166 LEU A N 1
ATOM 1307 C CA . LEU A 1 166 ? -8.545 -11.110 13.295 1.00 97.12 166 LEU A CA 1
ATOM 1308 C C . LEU A 1 166 ? -7.486 -12.206 13.446 1.00 97.12 166 LEU A C 1
ATOM 1310 O O . LEU A 1 166 ? -7.798 -13.391 13.337 1.00 97.12 166 LEU A O 1
ATOM 1314 N N . TYR A 1 167 ? -6.241 -11.815 13.718 1.00 97.12 167 TYR A N 1
ATOM 1315 C CA . TYR A 1 167 ? -5.108 -12.726 13.859 1.00 97.12 167 TYR A CA 1
ATOM 1316 C C . TYR A 1 167 ? -4.459 -12.589 15.248 1.00 97.12 167 TYR A C 1
ATOM 1318 O O . TYR A 1 167 ? -3.332 -12.099 15.360 1.00 97.12 167 TYR A O 1
ATOM 1326 N N . PRO A 1 168 ? -5.129 -13.038 16.331 1.00 95.88 168 PRO A N 1
ATOM 1327 C CA . PRO A 1 168 ? -4.695 -12.801 17.715 1.00 95.88 168 PRO A CA 1
ATOM 1328 C C . PRO A 1 168 ? -3.352 -13.455 18.069 1.00 95.88 168 PRO A C 1
ATOM 1330 O O . PRO A 1 168 ? -2.664 -13.003 18.980 1.00 95.88 168 PRO A O 1
ATOM 1333 N N . ASN A 1 169 ? -2.958 -14.500 17.336 1.00 95.69 169 ASN A N 1
ATOM 1334 C CA . ASN A 1 169 ? -1.699 -15.216 17.556 1.00 95.69 169 ASN A CA 1
ATOM 1335 C C . ASN A 1 169 ? -0.505 -14.584 16.824 1.00 95.69 169 ASN A C 1
ATOM 1337 O O . ASN A 1 169 ? 0.638 -14.970 17.063 1.00 95.69 169 ASN A O 1
ATOM 1341 N N . GLU A 1 170 ? -0.753 -13.623 15.933 1.00 96.50 170 GLU A N 1
ATOM 1342 C CA . GLU A 1 170 ? 0.293 -12.969 15.157 1.00 96.50 170 GLU A CA 1
ATOM 1343 C C . GLU A 1 170 ? 0.786 -11.718 15.890 1.00 96.50 170 GLU A C 1
ATOM 1345 O O . GLU A 1 170 ? -0.003 -10.884 16.338 1.00 96.50 170 GLU A O 1
ATOM 1350 N N . ASN A 1 171 ? 2.106 -11.572 16.005 1.00 96.25 171 ASN A N 1
ATOM 1351 C CA . ASN A 1 171 ? 2.751 -10.375 16.569 1.00 96.25 171 ASN A CA 1
ATOM 1352 C C . ASN A 1 171 ? 3.442 -9.518 15.500 1.00 96.25 171 ASN A C 1
ATOM 1354 O O . ASN A 1 171 ? 3.840 -8.383 15.770 1.00 96.25 171 ASN A O 1
ATOM 1358 N N . LEU A 1 172 ? 3.597 -10.067 14.296 1.00 97.56 172 LEU A N 1
ATOM 1359 C CA . LEU A 1 172 ? 4.266 -9.445 13.165 1.00 97.56 172 LEU A CA 1
ATOM 1360 C C . LEU A 1 172 ? 3.508 -9.813 11.889 1.00 97.56 172 LEU A C 1
ATOM 1362 O O . LEU A 1 172 ? 3.283 -10.990 11.624 1.00 97.56 172 LEU A O 1
ATOM 1366 N N . ILE A 1 173 ? 3.128 -8.810 11.106 1.00 98.38 173 ILE A N 1
ATOM 1367 C CA . ILE A 1 173 ? 2.397 -8.957 9.844 1.00 98.38 173 ILE A CA 1
ATOM 1368 C C . ILE A 1 173 ? 3.174 -8.211 8.759 1.00 98.38 173 ILE A C 1
ATOM 1370 O O . ILE A 1 173 ? 3.691 -7.116 8.997 1.00 98.38 173 ILE A O 1
ATOM 1374 N N . LEU A 1 174 ? 3.277 -8.802 7.566 1.00 98.69 174 LEU A N 1
ATOM 1375 C CA . LEU A 1 174 ? 3.837 -8.099 6.415 1.00 98.69 174 LEU A CA 1
ATOM 1376 C C . LEU A 1 174 ? 2.761 -7.182 5.833 1.00 98.69 174 LEU A C 1
ATOM 1378 O O . LEU A 1 174 ? 1.652 -7.637 5.565 1.00 98.69 174 LEU A O 1
ATOM 1382 N N . ASP A 1 175 ? 3.098 -5.916 5.614 1.00 98.31 175 ASP A N 1
ATOM 1383 C CA . ASP A 1 175 ? 2.169 -4.902 5.126 1.00 98.31 175 ASP A CA 1
ATOM 1384 C C . ASP A 1 175 ? 2.595 -4.367 3.766 1.00 98.31 175 ASP A C 1
ATOM 1386 O O . ASP A 1 175 ? 3.630 -3.712 3.634 1.00 98.31 175 ASP A O 1
ATOM 1390 N N . GLY A 1 176 ? 1.794 -4.665 2.749 1.00 97.94 176 GLY A N 1
ATOM 1391 C CA . GLY A 1 176 ? 2.010 -4.211 1.387 1.00 97.94 176 GLY A CA 1
ATOM 1392 C C . GLY A 1 176 ? 1.426 -2.822 1.207 1.00 97.94 176 GLY A C 1
ATOM 1393 O O . GLY A 1 176 ? 0.209 -2.652 1.184 1.00 97.94 176 GLY A O 1
ATOM 1394 N N . LYS A 1 177 ? 2.301 -1.829 1.054 1.00 95.56 177 LYS A N 1
ATOM 1395 C CA . LYS A 1 177 ? 1.923 -0.411 1.061 1.00 95.56 177 LYS A CA 1
ATOM 1396 C C . LYS A 1 177 ? 1.719 0.147 -0.335 1.00 95.56 177 LYS A C 1
ATOM 1398 O O . LYS A 1 177 ? 0.734 0.831 -0.588 1.00 95.56 177 LYS A O 1
ATOM 1403 N N . ILE A 1 1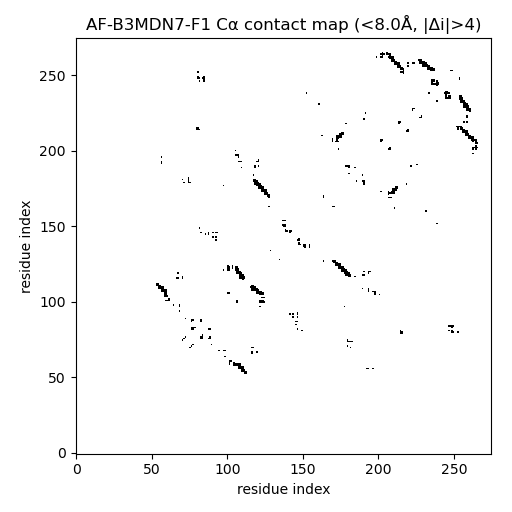78 ? 2.656 -0.119 -1.246 1.00 96.12 178 ILE A N 1
ATOM 1404 C CA . ILE A 1 178 ? 2.601 0.425 -2.607 1.00 96.12 178 ILE A CA 1
ATOM 1405 C C . ILE A 1 178 ? 2.962 -0.657 -3.611 1.00 96.12 178 ILE A C 1
ATOM 1407 O O . ILE A 1 178 ? 4.099 -1.116 -3.652 1.00 96.12 178 ILE A O 1
ATOM 1411 N N . LEU A 1 179 ? 2.001 -1.008 -4.462 1.00 95.69 179 LEU A N 1
ATOM 1412 C CA . LEU A 1 179 ? 2.205 -1.850 -5.633 1.00 95.69 179 LEU A CA 1
ATOM 1413 C C . LEU A 1 179 ? 2.053 -0.991 -6.888 1.00 95.69 179 LEU A C 1
ATOM 1415 O O . LEU A 1 179 ? 0.988 -0.425 -7.134 1.00 95.69 179 LEU A O 1
ATOM 1419 N N . SER A 1 180 ? 3.104 -0.924 -7.700 1.00 94.88 180 SER A N 1
ATOM 1420 C CA . SER A 1 180 ? 3.094 -0.188 -8.963 1.00 94.88 180 SER A CA 1
ATOM 1421 C C . SER A 1 180 ? 3.823 -0.973 -10.045 1.00 94.88 180 SER A C 1
ATOM 1423 O O . SER A 1 180 ? 4.864 -1.575 -9.793 1.00 94.88 180 SER A O 1
ATOM 1425 N N . VAL A 1 181 ? 3.286 -0.963 -11.265 1.00 94.56 181 VAL A N 1
ATOM 1426 C CA . VAL A 1 181 ? 3.890 -1.602 -12.443 1.00 94.56 181 VAL A CA 1
ATOM 1427 C C . VAL A 1 181 ? 3.794 -0.640 -13.622 1.00 94.56 181 VAL A C 1
ATOM 1429 O O . VAL A 1 181 ? 2.707 -0.106 -13.887 1.00 94.56 181 VAL A O 1
ATOM 1432 N N . ASP A 1 182 ? 4.919 -0.453 -14.320 1.00 93.56 182 ASP A N 1
ATOM 1433 C CA . ASP A 1 182 ? 5.026 0.314 -15.566 1.00 93.56 182 ASP A CA 1
ATOM 1434 C C . ASP A 1 182 ? 3.942 -0.162 -16.539 1.00 93.56 182 ASP A C 1
ATOM 1436 O O . ASP A 1 182 ? 3.751 -1.363 -16.762 1.00 93.56 182 ASP A O 1
ATOM 1440 N N . THR A 1 183 ? 3.196 0.793 -17.092 1.00 89.62 183 THR A N 1
ATOM 1441 C CA . THR A 1 183 ? 2.054 0.548 -17.978 1.00 89.62 183 THR A CA 1
ATOM 1442 C C . THR A 1 183 ? 2.412 -0.349 -19.161 1.00 89.62 183 THR A C 1
ATOM 1444 O O . THR A 1 183 ? 1.597 -1.195 -19.530 1.00 89.62 183 THR A O 1
ATOM 1447 N N . ASN A 1 184 ? 3.638 -0.250 -19.683 1.00 91.31 184 ASN A N 1
ATOM 1448 C CA . ASN A 1 184 ? 4.123 -1.031 -20.826 1.00 91.31 184 ASN A CA 1
ATOM 1449 C C . ASN A 1 184 ? 4.423 -2.499 -20.488 1.00 91.31 184 ASN A C 1
ATOM 1451 O O . ASN A 1 184 ? 4.533 -3.326 -21.388 1.00 91.31 184 ASN A O 1
ATOM 1455 N N . TYR A 1 185 ? 4.534 -2.835 -19.200 1.00 91.75 185 TYR A N 1
ATOM 1456 C CA . TYR A 1 185 ? 4.881 -4.177 -18.722 1.00 91.75 185 TYR A CA 1
ATOM 1457 C C . TYR A 1 185 ? 3.724 -4.846 -17.956 1.00 91.75 185 TYR A C 1
ATOM 1459 O O . TYR A 1 185 ? 3.862 -5.946 -17.407 1.00 91.75 185 TYR A O 1
ATOM 1467 N N . ARG A 1 186 ? 2.545 -4.207 -17.914 1.00 89.12 186 ARG A N 1
ATOM 1468 C CA . ARG A 1 186 ? 1.328 -4.800 -17.341 1.00 89.12 186 ARG A CA 1
ATOM 1469 C C . ARG A 1 186 ? 0.918 -6.049 -18.132 1.00 89.12 186 ARG A C 1
ATOM 1471 O O . ARG A 1 186 ? 1.182 -6.184 -19.319 1.00 89.12 186 ARG A O 1
ATOM 1478 N N . GLY A 1 187 ? 0.271 -6.997 -17.454 1.00 87.31 187 GLY A N 1
ATOM 1479 C CA . GLY A 1 187 ? -0.130 -8.278 -18.055 1.00 87.31 187 GLY A CA 1
ATOM 1480 C C . GLY A 1 187 ? 0.970 -9.348 -18.098 1.00 87.31 187 GLY A C 1
ATOM 1481 O O . GLY A 1 187 ? 0.660 -10.506 -18.349 1.00 87.31 187 GLY A O 1
ATOM 1482 N N . LEU A 1 188 ? 2.219 -9.011 -17.750 1.00 91.06 188 LEU A N 1
ATOM 1483 C CA . LEU A 1 188 ? 3.351 -9.953 -17.712 1.00 91.06 188 LEU A CA 1
ATOM 1484 C C . LEU A 1 188 ? 3.542 -10.661 -16.357 1.00 91.06 188 LEU A C 1
ATOM 1486 O O . LEU A 1 188 ? 4.602 -11.225 -16.090 1.00 91.06 188 LEU A O 1
ATOM 1490 N N . GLY A 1 189 ? 2.551 -10.592 -15.464 1.00 92.69 189 GLY A N 1
ATOM 1491 C CA . GLY A 1 189 ? 2.602 -11.256 -14.154 1.00 92.69 189 GLY A CA 1
ATOM 1492 C C . GLY A 1 189 ? 3.545 -10.622 -13.119 1.00 92.69 189 GLY A C 1
ATOM 1493 O O . GLY A 1 189 ? 3.760 -11.223 -12.069 1.00 92.69 189 GLY A O 1
ATOM 1494 N N . ILE A 1 190 ? 4.070 -9.410 -13.362 1.00 96.12 190 ILE A N 1
ATOM 1495 C CA . ILE A 1 190 ? 5.041 -8.729 -12.477 1.00 96.12 190 ILE A CA 1
ATOM 1496 C C . ILE A 1 190 ? 4.532 -8.610 -11.038 1.00 96.12 190 ILE A C 1
ATOM 1498 O O . ILE A 1 190 ? 5.237 -8.989 -10.108 1.00 96.12 190 ILE A O 1
ATOM 1502 N N . ALA A 1 191 ? 3.293 -8.143 -10.846 1.00 95.06 191 ALA A N 1
ATOM 1503 C CA . ALA A 1 191 ? 2.693 -8.025 -9.516 1.00 95.06 191 ALA A CA 1
ATOM 1504 C C . ALA A 1 191 ? 2.658 -9.369 -8.766 1.00 95.06 191 ALA A C 1
ATOM 1506 O O . ALA A 1 191 ? 2.938 -9.421 -7.570 1.00 95.06 191 ALA A O 1
ATOM 1507 N N . GLY A 1 192 ? 2.381 -10.465 -9.481 1.00 95.56 192 GLY A N 1
ATOM 1508 C CA . GLY A 1 192 ? 2.417 -11.813 -8.919 1.00 95.56 192 GLY A CA 1
ATOM 1509 C C . GLY A 1 192 ? 3.820 -12.206 -8.476 1.00 95.56 192 GLY A C 1
ATOM 1510 O O . GLY A 1 192 ? 4.004 -12.570 -7.320 1.00 95.56 192 GLY A O 1
ATOM 1511 N N . ARG A 1 193 ? 4.830 -12.027 -9.336 1.00 96.94 193 ARG A N 1
ATOM 1512 C CA . ARG A 1 193 ? 6.227 -12.354 -9.002 1.00 96.94 193 ARG A CA 1
ATOM 1513 C C . ARG A 1 193 ? 6.795 -11.502 -7.860 1.00 96.94 193 ARG A C 1
ATOM 1515 O O . ARG A 1 193 ? 7.524 -12.025 -7.020 1.00 96.94 193 ARG A O 1
ATOM 1522 N N . LEU A 1 194 ? 6.440 -10.216 -7.788 1.00 98.38 194 LEU A N 1
ATOM 1523 C CA . LEU A 1 194 ? 6.787 -9.347 -6.654 1.00 98.38 194 LEU A CA 1
ATOM 1524 C C . LEU A 1 194 ? 6.174 -9.871 -5.345 1.00 98.38 194 LEU A C 1
ATOM 1526 O O . LEU A 1 194 ? 6.856 -9.965 -4.326 1.00 98.38 194 LEU A O 1
ATOM 1530 N N . THR A 1 195 ? 4.903 -10.276 -5.387 1.00 97.81 195 THR A N 1
ATOM 1531 C CA . THR A 1 195 ? 4.193 -10.838 -4.226 1.00 97.81 195 THR A CA 1
ATOM 1532 C C . THR A 1 195 ? 4.763 -12.201 -3.818 1.00 97.81 195 THR A C 1
ATOM 1534 O O . THR A 1 195 ? 4.953 -12.475 -2.635 1.00 97.81 195 THR A O 1
ATOM 1537 N N . GLU A 1 196 ? 5.115 -13.054 -4.780 1.00 96.25 196 GLU A N 1
ATOM 1538 C CA . GLU A 1 196 ? 5.767 -14.341 -4.521 1.00 96.25 196 GLU A CA 1
ATOM 1539 C C . GLU A 1 196 ? 7.124 -14.177 -3.839 1.00 96.25 196 GLU A C 1
ATOM 1541 O O . GLU A 1 196 ? 7.463 -14.953 -2.939 1.00 96.25 196 GLU A O 1
ATOM 1546 N N . ARG A 1 197 ? 7.893 -13.152 -4.226 1.00 97.94 197 ARG A N 1
ATOM 1547 C CA . ARG A 1 197 ? 9.162 -12.832 -3.569 1.00 97.94 197 ARG A CA 1
ATOM 1548 C C . ARG A 1 197 ? 8.956 -12.427 -2.109 1.00 97.94 197 ARG A C 1
ATOM 1550 O O . ARG A 1 197 ? 9.746 -12.854 -1.263 1.00 97.94 197 ARG A O 1
ATOM 1557 N N . ALA A 1 198 ? 7.883 -11.702 -1.805 1.00 98.19 198 ALA A N 1
ATOM 1558 C CA . ALA A 1 198 ? 7.490 -11.380 -0.435 1.00 98.19 198 ALA A CA 1
ATOM 1559 C C . ALA A 1 198 ? 7.097 -12.629 0.373 1.00 98.19 198 ALA A C 1
ATOM 1561 O O . ALA A 1 198 ? 7.526 -12.771 1.516 1.00 98.19 198 ALA A O 1
ATOM 1562 N N . TYR A 1 199 ? 6.411 -13.611 -0.228 1.00 97.56 199 TYR A N 1
ATOM 1563 C CA . TYR A 1 199 ? 6.133 -14.888 0.450 1.00 97.56 199 TYR A CA 1
ATOM 1564 C C . TYR A 1 199 ? 7.400 -15.650 0.855 1.00 97.56 199 TYR A C 1
ATOM 1566 O O . TYR A 1 199 ? 7.360 -16.457 1.786 1.00 97.56 199 TYR A O 1
ATOM 1574 N N . GLN A 1 200 ? 8.510 -15.475 0.131 1.00 96.81 200 GLN A N 1
ATOM 1575 C CA . GLN A 1 200 ? 9.790 -16.080 0.513 1.00 96.81 200 GLN A CA 1
ATOM 1576 C C . GLN A 1 200 ? 10.336 -15.425 1.784 1.00 96.81 200 GLN A C 1
ATOM 1578 O O . GLN A 1 200 ? 10.674 -16.140 2.722 1.00 96.81 200 GLN A O 1
ATOM 1583 N N . TYR A 1 201 ? 10.318 -14.091 1.850 1.00 97.62 201 TYR A N 1
ATOM 1584 C CA . TYR A 1 201 ? 10.716 -13.347 3.047 1.00 97.62 201 TYR A CA 1
ATOM 1585 C C . TYR A 1 201 ? 9.835 -13.670 4.252 1.00 97.62 201 TYR A C 1
ATOM 1587 O O . TYR A 1 201 ? 10.351 -13.885 5.344 1.00 97.62 201 TYR A O 1
ATOM 1595 N N . MET A 1 202 ? 8.521 -13.783 4.053 1.00 98.06 202 MET A N 1
ATOM 1596 C CA . MET A 1 202 ? 7.592 -14.192 5.107 1.00 98.06 202 MET A CA 1
ATOM 1597 C C . MET A 1 202 ? 7.972 -15.553 5.702 1.00 98.06 202 MET A C 1
ATOM 1599 O O . MET A 1 202 ? 8.110 -15.682 6.914 1.00 98.06 202 MET A O 1
ATOM 1603 N N . ARG A 1 203 ? 8.241 -16.549 4.846 1.00 96.94 203 ARG A N 1
ATOM 1604 C CA . ARG A 1 203 ? 8.710 -17.882 5.264 1.00 96.94 203 ARG A CA 1
ATOM 1605 C C . ARG A 1 203 ? 10.053 -17.838 5.996 1.00 96.94 203 ARG A C 1
ATOM 1607 O O . ARG A 1 203 ? 10.238 -18.572 6.958 1.00 96.94 203 ARG A O 1
ATOM 1614 N N . GLU A 1 204 ? 10.985 -17.007 5.539 1.00 96.12 204 GLU A N 1
ATOM 1615 C CA . GLU A 1 204 ? 12.310 -16.840 6.157 1.00 96.12 204 GLU A CA 1
ATOM 1616 C C . GLU A 1 204 ? 12.242 -16.175 7.539 1.00 96.12 204 GLU A C 1
ATOM 1618 O O . GLU A 1 204 ? 13.081 -16.463 8.388 1.00 96.12 204 GLU A O 1
ATOM 1623 N N . ASN A 1 205 ? 11.226 -15.343 7.783 1.00 96.38 205 ASN A N 1
ATOM 1624 C CA . ASN A 1 205 ? 11.074 -14.566 9.016 1.00 96.38 205 ASN A CA 1
ATOM 1625 C C . ASN A 1 205 ? 9.909 -15.035 9.906 1.00 96.38 205 ASN A C 1
ATOM 1627 O O . ASN A 1 205 ? 9.598 -14.377 10.894 1.00 96.38 205 ASN A O 1
ATOM 1631 N N . GLY A 1 206 ? 9.263 -16.159 9.577 1.00 96.75 206 GLY A N 1
ATOM 1632 C CA . GLY A 1 206 ? 8.154 -16.709 10.364 1.00 96.75 206 GLY A CA 1
ATOM 1633 C C . GLY A 1 206 ? 6.905 -15.821 10.406 1.00 96.75 206 GLY A C 1
ATOM 1634 O O . GLY A 1 206 ? 6.205 -15.820 11.412 1.00 96.75 206 GLY A O 1
ATOM 1635 N N . ILE A 1 207 ? 6.643 -15.053 9.345 1.00 98.06 207 ILE A N 1
ATOM 1636 C CA . ILE A 1 207 ? 5.456 -14.198 9.210 1.00 98.06 207 ILE A CA 1
ATOM 1637 C C . ILE A 1 207 ? 4.375 -14.985 8.470 1.00 98.06 207 ILE A C 1
ATOM 1639 O O . ILE A 1 207 ? 4.616 -15.445 7.353 1.00 98.06 207 ILE A O 1
ATOM 1643 N N . ASN A 1 208 ? 3.182 -15.108 9.054 1.00 98.00 208 ASN A N 1
ATOM 1644 C CA . ASN A 1 208 ? 2.109 -15.915 8.463 1.00 98.00 208 ASN A CA 1
ATOM 1645 C C . ASN A 1 208 ? 1.067 -15.092 7.708 1.00 98.00 208 ASN A C 1
ATOM 1647 O O . ASN A 1 208 ? 0.378 -15.643 6.860 1.00 98.00 208 ASN A O 1
ATOM 1651 N N . VAL A 1 209 ? 0.936 -13.793 7.980 1.00 98.50 209 VAL A N 1
ATOM 1652 C CA . VAL A 1 209 ? -0.120 -12.959 7.384 1.00 98.50 209 VAL A CA 1
ATOM 1653 C C . VAL A 1 209 ? 0.488 -11.865 6.522 1.00 98.50 209 VAL A C 1
ATOM 1655 O O . VAL A 1 209 ? 1.406 -11.154 6.940 1.00 98.50 209 VAL A O 1
ATOM 1658 N N . TYR A 1 210 ? -0.040 -11.738 5.307 1.00 98.62 210 TYR A N 1
ATOM 1659 C CA . TYR A 1 210 ? 0.222 -10.620 4.413 1.00 98.62 210 TYR A CA 1
ATOM 1660 C C . TYR A 1 210 ? -1.038 -9.760 4.323 1.00 98.62 210 TYR A C 1
ATOM 1662 O O . TYR A 1 210 ? -2.075 -10.220 3.851 1.00 98.62 210 TYR A O 1
ATOM 1670 N N . HIS A 1 211 ? -0.933 -8.523 4.788 1.00 98.50 211 HIS A N 1
ATOM 1671 C CA . HIS A 1 211 ? -1.966 -7.497 4.792 1.00 98.50 211 HIS A CA 1
ATOM 1672 C C . HIS A 1 211 ? -1.698 -6.464 3.693 1.00 98.50 211 HIS A C 1
ATOM 1674 O O . HIS A 1 211 ? -0.554 -6.054 3.504 1.00 98.50 211 HIS A O 1
ATOM 1680 N N . VAL A 1 212 ? -2.728 -6.048 2.953 1.00 98.38 212 VAL A N 1
ATOM 1681 C CA . VAL A 1 212 ? -2.623 -5.016 1.908 1.00 98.38 212 VAL A CA 1
ATOM 1682 C C . VAL A 1 212 ? -3.870 -4.137 1.903 1.00 98.38 212 VAL A C 1
ATOM 1684 O O . VAL A 1 212 ? -4.972 -4.604 1.604 1.00 98.38 212 VAL A O 1
ATOM 1687 N N . VAL A 1 213 ? -3.690 -2.839 2.152 1.00 97.88 213 VAL A N 1
ATOM 1688 C CA . VAL A 1 213 ? -4.754 -1.835 2.008 1.00 97.88 213 VAL A CA 1
ATOM 1689 C C . VAL A 1 213 ? -4.832 -1.387 0.550 1.00 97.88 213 VAL A C 1
ATOM 1691 O O . VAL A 1 213 ? -3.882 -0.845 -0.009 1.00 97.88 213 VAL A O 1
ATOM 1694 N N . CYS A 1 214 ? -5.978 -1.598 -0.087 1.00 97.75 214 CYS A N 1
ATOM 1695 C CA . CYS A 1 214 ? -6.216 -1.237 -1.478 1.00 97.75 214 CYS A CA 1
ATOM 1696 C C . CYS A 1 214 ? -7.160 -0.031 -1.570 1.00 97.75 214 CYS A C 1
ATOM 1698 O O . CYS A 1 214 ? -8.361 -0.164 -1.341 1.00 97.75 214 CYS A O 1
ATOM 1700 N N . SER A 1 215 ? -6.640 1.124 -1.994 1.00 96.19 215 SER A N 1
ATOM 1701 C CA . SER A 1 215 ? -7.436 2.306 -2.383 1.00 96.19 215 SER A CA 1
ATOM 1702 C C . SER A 1 215 ? -7.966 2.238 -3.822 1.00 96.19 215 SER A C 1
ATOM 1704 O O . SER A 1 215 ? -8.783 3.055 -4.246 1.00 96.19 215 SER A O 1
ATOM 1706 N N . SER A 1 216 ? -7.512 1.245 -4.592 1.00 95.81 216 SER A N 1
ATOM 1707 C CA . SER A 1 216 ? -7.896 1.027 -5.982 1.00 95.81 216 SER A CA 1
ATOM 1708 C C . SER A 1 216 ? -8.579 -0.321 -6.169 1.00 95.81 216 SER A C 1
ATOM 1710 O O . SER A 1 216 ? -8.039 -1.367 -5.800 1.00 95.81 216 SER A O 1
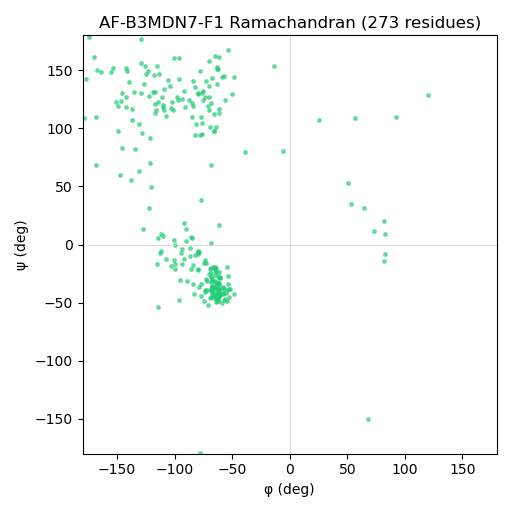ATOM 1712 N N . HIS A 1 217 ? -9.729 -0.304 -6.850 1.00 95.06 217 HIS A N 1
ATOM 1713 C CA . HIS A 1 217 ? -10.410 -1.505 -7.326 1.00 95.06 217 HIS A CA 1
ATOM 1714 C C . HIS A 1 217 ? -9.479 -2.427 -8.132 1.00 95.06 217 HIS A C 1
ATOM 1716 O O . HIS A 1 217 ? -9.541 -3.647 -7.986 1.00 95.06 217 HIS A O 1
ATOM 1722 N N . TYR A 1 218 ? -8.582 -1.867 -8.952 1.00 92.25 218 TYR A N 1
ATOM 1723 C CA . TYR A 1 218 ? -7.649 -2.668 -9.745 1.00 92.25 218 TYR A CA 1
ATOM 1724 C C . TYR A 1 218 ? -6.630 -3.395 -8.870 1.00 92.25 218 TYR A C 1
ATOM 1726 O O . TYR A 1 218 ? -6.406 -4.586 -9.085 1.00 92.25 218 TYR A O 1
ATOM 1734 N N . SER A 1 219 ? -6.071 -2.719 -7.863 1.00 92.81 219 SER A N 1
ATOM 1735 C CA . SER A 1 219 ? -5.141 -3.339 -6.915 1.00 92.81 219 SER A CA 1
ATOM 1736 C C . SER A 1 219 ? -5.829 -4.456 -6.135 1.00 92.81 219 SER A C 1
ATOM 1738 O O . SER A 1 219 ? -5.323 -5.574 -6.120 1.00 92.81 219 SER A O 1
ATOM 1740 N N . ALA A 1 220 ? -7.035 -4.217 -5.608 1.00 96.31 220 ALA A N 1
ATOM 1741 C CA . ALA A 1 220 ? -7.795 -5.245 -4.894 1.00 96.31 220 ALA A CA 1
ATOM 1742 C C . ALA A 1 220 ? -8.053 -6.488 -5.767 1.00 96.31 220 ALA A C 1
ATOM 1744 O O . ALA A 1 220 ? -7.832 -7.611 -5.323 1.00 96.31 220 ALA A O 1
ATOM 1745 N N . ARG A 1 221 ? -8.413 -6.305 -7.047 1.00 95.38 221 ARG A N 1
ATOM 1746 C CA . ARG A 1 221 ? -8.592 -7.420 -7.997 1.00 95.38 221 ARG A CA 1
ATOM 1747 C C . ARG A 1 221 ? -7.308 -8.185 -8.300 1.00 95.38 221 ARG A C 1
ATOM 1749 O O . ARG A 1 221 ? -7.364 -9.379 -8.592 1.00 95.38 221 ARG A O 1
ATOM 1756 N N . VAL A 1 222 ? -6.156 -7.516 -8.295 1.00 93.50 222 VAL A N 1
ATOM 1757 C CA . VAL A 1 222 ? -4.861 -8.200 -8.404 1.00 93.50 222 VAL A CA 1
ATOM 1758 C C . VAL A 1 222 ? -4.634 -9.062 -7.165 1.00 93.50 222 VAL A C 1
ATOM 1760 O O . VAL A 1 222 ? -4.314 -10.238 -7.320 1.00 93.50 222 VAL A O 1
ATOM 1763 N N . MET A 1 223 ? -4.876 -8.529 -5.965 1.00 97.19 223 MET A N 1
ATOM 1764 C CA . MET A 1 223 ? -4.723 -9.283 -4.716 1.00 97.19 223 MET A CA 1
ATOM 1765 C C . MET A 1 223 ? -5.660 -10.501 -4.660 1.00 97.19 223 MET A C 1
ATOM 1767 O O . MET A 1 223 ? -5.206 -11.599 -4.342 1.00 97.19 223 MET A O 1
ATOM 1771 N N . GLU A 1 224 ? -6.927 -10.359 -5.066 1.00 97.44 224 GLU A N 1
ATOM 1772 C CA . GLU A 1 224 ? -7.887 -11.475 -5.179 1.00 97.44 224 GLU A CA 1
ATOM 1773 C C . GLU A 1 224 ? -7.369 -12.596 -6.086 1.00 97.44 224 GLU A C 1
ATOM 1775 O O . GLU A 1 224 ? -7.391 -13.769 -5.719 1.00 97.44 224 GLU A O 1
ATOM 1780 N N . LYS A 1 225 ? -6.843 -12.247 -7.269 1.00 95.75 225 LYS A N 1
ATOM 1781 C CA . LYS A 1 225 ? -6.254 -13.227 -8.199 1.00 95.75 225 LYS A CA 1
ATOM 1782 C C . LYS A 1 225 ? -5.042 -13.945 -7.610 1.00 95.75 225 LYS A C 1
ATOM 1784 O O . LYS A 1 225 ? -4.757 -15.070 -8.006 1.00 95.75 225 LYS A O 1
ATOM 1789 N N . LEU A 1 226 ? -4.331 -13.300 -6.688 1.00 95.19 226 LEU A N 1
ATOM 1790 C CA . LEU A 1 226 ? -3.206 -13.878 -5.952 1.00 95.19 226 LEU A CA 1
ATOM 1791 C C . LEU A 1 226 ? -3.656 -14.667 -4.711 1.00 95.19 226 LEU A C 1
ATOM 1793 O O . LEU A 1 226 ? -2.813 -15.152 -3.954 1.00 95.19 226 LEU A O 1
ATOM 1797 N N . GLY A 1 227 ? -4.965 -14.842 -4.512 1.00 97.00 227 GLY A N 1
ATOM 1798 C CA . GLY A 1 227 ? -5.547 -15.631 -3.429 1.00 97.00 227 GLY A CA 1
ATOM 1799 C C . GLY A 1 227 ? -5.642 -14.889 -2.099 1.00 97.00 227 GLY A C 1
ATOM 1800 O O . GLY A 1 227 ? -5.707 -15.544 -1.065 1.00 97.00 227 GLY A O 1
ATOM 1801 N N . PHE A 1 228 ? -5.603 -13.555 -2.104 1.00 98.50 228 PHE A N 1
ATOM 1802 C CA . PHE A 1 228 ? -6.012 -12.771 -0.939 1.00 98.50 228 PHE A CA 1
ATOM 1803 C C . PHE A 1 228 ? -7.537 -12.720 -0.869 1.00 98.50 228 PHE A C 1
ATOM 1805 O O . PHE A 1 228 ? -8.213 -12.708 -1.899 1.00 98.50 228 PHE A O 1
ATOM 1812 N N . HIS A 1 229 ? -8.069 -12.634 0.342 1.00 98.38 229 HIS A N 1
ATOM 1813 C CA . HIS A 1 229 ? -9.487 -12.424 0.598 1.00 98.38 229 HIS A CA 1
ATOM 1814 C C . HIS A 1 229 ? -9.703 -11.073 1.284 1.00 98.38 229 HIS A C 1
ATOM 1816 O O . HIS A 1 229 ? -8.801 -10.528 1.917 1.00 98.38 229 HIS A O 1
ATOM 1822 N N . GLU A 1 230 ? -10.885 -10.494 1.097 1.00 98.50 230 GLU A N 1
ATOM 1823 C CA . GLU A 1 230 ? -11.249 -9.235 1.742 1.00 98.50 230 GLU A CA 1
ATOM 1824 C C . GLU A 1 230 ? -11.581 -9.479 3.216 1.00 98.50 230 GLU A C 1
ATOM 1826 O O . GLU A 1 230 ? -12.357 -10.379 3.533 1.00 98.50 230 GLU A O 1
ATOM 1831 N N . VAL A 1 231 ? -11.010 -8.660 4.098 1.00 98.44 231 VAL A N 1
ATOM 1832 C CA . VAL A 1 231 ? -11.264 -8.692 5.550 1.00 98.44 231 VAL A CA 1
ATOM 1833 C C . VAL A 1 231 ? -11.948 -7.426 6.064 1.00 98.44 231 VAL A C 1
ATOM 1835 O O . VAL A 1 231 ? -12.526 -7.434 7.146 1.00 98.44 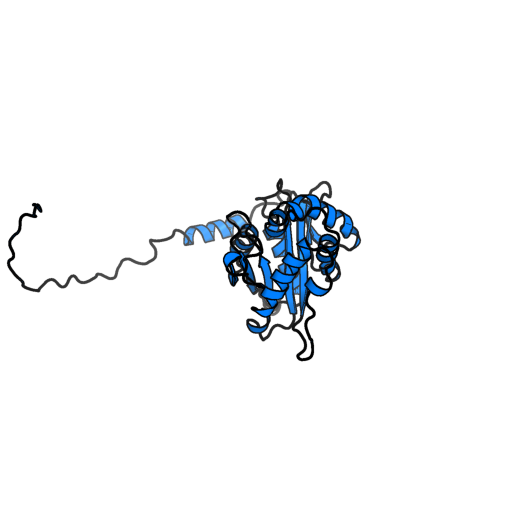231 VAL A O 1
ATOM 1838 N N . PHE A 1 232 ? -11.916 -6.348 5.280 1.00 98.38 232 PHE A N 1
ATOM 1839 C CA . PHE A 1 232 ? -12.618 -5.101 5.564 1.00 98.38 232 PHE A CA 1
ATOM 1840 C C . PHE A 1 232 ? -12.888 -4.336 4.270 1.00 98.38 232 PHE A C 1
ATOM 1842 O O . PHE A 1 232 ? -12.086 -4.372 3.332 1.00 98.38 232 PHE A O 1
ATOM 1849 N N . ASN A 1 233 ? -13.989 -3.591 4.239 1.00 97.62 233 ASN A N 1
ATOM 1850 C CA . ASN A 1 233 ? -14.274 -2.627 3.188 1.00 97.62 233 ASN A CA 1
ATOM 1851 C C . ASN A 1 233 ? -14.941 -1.375 3.756 1.00 97.62 233 ASN A C 1
ATOM 1853 O O . ASN A 1 233 ? -15.652 -1.427 4.756 1.00 97.62 233 ASN A O 1
ATOM 1857 N N . MET A 1 234 ? -14.727 -0.256 3.071 1.00 98.06 234 MET A N 1
ATOM 1858 C CA . MET A 1 234 ? -15.397 1.008 3.350 1.00 98.06 234 MET A CA 1
ATOM 1859 C C . MET A 1 234 ? -15.614 1.763 2.044 1.00 98.06 234 MET A C 1
ATOM 1861 O O . MET A 1 234 ? -14.656 2.058 1.324 1.00 98.06 234 MET A O 1
ATOM 1865 N N . GLN A 1 235 ? -16.864 2.111 1.742 1.00 98.19 235 GLN A N 1
ATOM 1866 C CA . GLN A 1 235 ? -17.181 2.927 0.571 1.00 98.19 235 GLN A CA 1
ATOM 1867 C C . GLN A 1 235 ? -16.749 4.376 0.804 1.00 98.19 235 GLN A C 1
ATOM 1869 O O . GLN A 1 235 ? -16.965 4.941 1.875 1.00 98.19 235 GLN A O 1
ATOM 1874 N N . PHE A 1 236 ? -16.208 5.031 -0.224 1.00 98.19 236 PHE A N 1
ATOM 1875 C CA . PHE A 1 236 ? -15.863 6.453 -0.136 1.00 98.19 236 PHE A CA 1
ATOM 1876 C C . PHE A 1 236 ? -17.094 7.329 0.123 1.00 98.19 236 PHE A C 1
ATOM 1878 O O . PHE A 1 236 ? -16.982 8.363 0.775 1.00 98.19 236 PHE A O 1
ATOM 1885 N N . ALA A 1 237 ? -18.271 6.890 -0.337 1.00 97.69 237 ALA A N 1
ATOM 1886 C CA . ALA A 1 237 ? -19.545 7.556 -0.087 1.00 97.69 237 ALA A CA 1
ATOM 1887 C C . ALA A 1 237 ? -19.947 7.579 1.399 1.00 97.69 237 ALA A C 1
ATOM 1889 O O . ALA A 1 237 ? -20.704 8.468 1.792 1.00 97.69 237 ALA A O 1
ATOM 1890 N N . ASP A 1 238 ? -19.431 6.650 2.208 1.00 97.12 238 ASP A N 1
ATOM 1891 C CA . ASP A 1 238 ? -19.728 6.542 3.640 1.00 97.12 238 ASP A CA 1
ATOM 1892 C C . ASP A 1 238 ? -18.694 7.283 4.504 1.00 97.12 238 ASP A C 1
ATOM 1894 O O . ASP A 1 238 ? -18.974 7.634 5.649 1.00 97.12 238 ASP A O 1
ATOM 1898 N N . TYR A 1 239 ? -17.526 7.616 3.943 1.00 97.69 239 TYR A N 1
ATOM 1899 C CA . TYR A 1 239 ? -16.497 8.387 4.635 1.00 97.69 239 TYR A CA 1
ATOM 1900 C C . TYR A 1 239 ? -16.858 9.882 4.710 1.00 97.69 239 TYR A C 1
ATOM 1902 O O . TYR A 1 239 ? -16.599 10.666 3.787 1.00 97.69 239 TYR A O 1
ATOM 1910 N N . LYS A 1 240 ? -17.468 10.269 5.839 1.00 97.06 240 LYS A N 1
ATOM 1911 C CA . LYS A 1 240 ? -17.973 11.624 6.127 1.00 97.06 240 LYS A CA 1
ATOM 1912 C C . LYS A 1 240 ? -17.512 12.146 7.499 1.00 97.06 240 LYS A C 1
ATOM 1914 O O . LYS A 1 240 ? -18.349 12.410 8.364 1.00 97.06 240 LYS A O 1
ATOM 1919 N N . PRO A 1 241 ? -16.201 12.332 7.733 1.00 93.31 241 PRO A N 1
ATOM 1920 C CA . PRO A 1 241 ? -15.681 12.694 9.057 1.00 93.31 241 PRO A CA 1
ATOM 1921 C C . PRO A 1 241 ? -16.157 14.072 9.562 1.00 93.31 241 PRO A C 1
ATOM 1923 O O . PRO A 1 241 ? -16.148 14.318 10.763 1.00 93.31 241 PRO A O 1
ATOM 1926 N N . GLN A 1 242 ? -16.607 14.965 8.670 1.00 93.69 242 GLN A N 1
ATOM 1927 C CA . GLN A 1 242 ? -17.248 16.245 9.015 1.00 93.69 242 GLN A CA 1
ATOM 1928 C C . GLN A 1 242 ? -18.658 16.370 8.408 1.00 93.69 242 GLN A C 1
ATOM 1930 O O . GLN A 1 242 ? -19.089 17.458 8.042 1.00 93.69 242 GLN A O 1
ATOM 1935 N N . GLY A 1 243 ? -19.368 15.249 8.244 1.00 95.06 243 GLY A N 1
ATOM 1936 C CA . GLY A 1 243 ? -20.728 15.215 7.686 1.00 95.06 243 GLY A CA 1
ATOM 1937 C C . GLY A 1 243 ? -20.810 15.244 6.155 1.00 95.06 243 GLY A C 1
ATOM 1938 O O . GLY A 1 243 ? -21.837 14.863 5.601 1.00 95.06 243 GLY A O 1
ATOM 1939 N N . GLU A 1 244 ? -19.720 15.586 5.465 1.00 96.19 244 GLU A N 1
ATOM 1940 C CA . GLU A 1 244 ? -19.643 15.647 4.001 1.00 96.19 244 GLU A CA 1
ATOM 1941 C C . GLU A 1 244 ? -18.702 14.591 3.413 1.00 96.19 244 GLU A C 1
ATOM 1943 O O . GLU A 1 244 ? -17.672 14.254 3.998 1.00 96.19 244 GLU A O 1
ATOM 1948 N N . VAL A 1 245 ? -19.037 14.095 2.216 1.00 97.06 245 VAL A N 1
ATOM 1949 C CA . VAL A 1 245 ? -18.213 13.111 1.492 1.00 97.06 245 VAL A CA 1
ATOM 1950 C C . VAL A 1 245 ? -16.941 13.774 0.972 1.00 97.06 245 VAL A C 1
ATOM 1952 O O . VAL A 1 245 ? -17.014 14.667 0.124 1.00 97.06 245 VAL A O 1
ATOM 1955 N N . ILE A 1 246 ? -15.779 13.288 1.417 1.00 96.81 246 ILE A N 1
ATOM 1956 C CA . ILE A 1 246 ? -14.474 13.845 1.022 1.00 96.81 246 ILE A CA 1
ATOM 1957 C C . ILE A 1 246 ? -13.985 13.289 -0.319 1.00 96.81 246 ILE A C 1
ATOM 1959 O O . ILE A 1 246 ? -13.475 14.053 -1.138 1.00 96.81 246 ILE A O 1
ATOM 1963 N N . PHE A 1 247 ? -14.128 11.982 -0.549 1.00 97.75 247 PHE A N 1
ATOM 1964 C CA . PHE A 1 247 ? -13.552 11.295 -1.707 1.00 97.75 247 PHE A CA 1
ATOM 1965 C C . PHE A 1 247 ? -14.633 10.842 -2.685 1.00 97.75 247 PHE A C 1
ATOM 1967 O O . PHE A 1 247 ? -15.583 10.163 -2.307 1.00 97.75 247 PHE A O 1
ATOM 1974 N N . LYS A 1 248 ? -14.487 11.228 -3.957 1.00 97.56 248 LYS A N 1
ATOM 1975 C CA . LYS A 1 248 ? -15.388 10.834 -5.053 1.00 97.56 248 LYS A CA 1
ATOM 1976 C C . LYS A 1 248 ? -14.585 10.489 -6.320 1.00 97.56 248 LYS A C 1
ATOM 1978 O O . LYS A 1 248 ? -14.790 11.133 -7.351 1.00 97.56 248 LYS A O 1
ATOM 1983 N N . PRO A 1 249 ? -13.620 9.549 -6.251 1.00 97.12 249 PRO A N 1
ATOM 1984 C CA . PRO A 1 249 ? -12.847 9.158 -7.424 1.00 97.12 249 PRO A CA 1
ATOM 1985 C C . PRO A 1 249 ? -13.750 8.556 -8.509 1.00 97.12 249 PRO A C 1
ATOM 1987 O O . PRO A 1 249 ? -14.886 8.149 -8.257 1.00 97.12 249 PRO A O 1
ATOM 1990 N N . ALA A 1 250 ? -13.245 8.520 -9.741 1.00 96.62 250 ALA A N 1
ATOM 1991 C CA . ALA A 1 250 ? -13.984 7.958 -10.863 1.00 96.62 250 ALA A CA 1
ATOM 1992 C C . ALA A 1 250 ? -14.262 6.457 -10.665 1.00 96.62 250 ALA A C 1
ATOM 1994 O O . ALA A 1 250 ? -13.488 5.733 -10.033 1.00 96.62 250 ALA A O 1
ATOM 1995 N N . LEU A 1 251 ? -15.342 5.959 -11.271 1.00 96.12 251 LEU A N 1
ATOM 1996 C CA . LEU A 1 251 ? -15.564 4.517 -11.372 1.00 96.12 251 LEU A CA 1
ATOM 1997 C C . LEU A 1 251 ? -14.366 3.841 -12.072 1.00 96.12 251 LEU A C 1
ATOM 1999 O O . LEU A 1 251 ? -13.793 4.428 -12.991 1.00 96.12 251 LEU A O 1
ATOM 2003 N N . PRO A 1 252 ? -13.996 2.606 -11.683 1.00 96.56 252 PRO A N 1
ATOM 2004 C CA . PRO A 1 252 ? -14.678 1.710 -10.739 1.00 96.56 252 PRO A CA 1
ATOM 2005 C C . PRO A 1 252 ? -14.213 1.844 -9.270 1.00 96.56 252 PRO A C 1
ATOM 2007 O O . PRO A 1 252 ? -14.419 0.927 -8.475 1.00 96.56 252 PRO A O 1
ATOM 2010 N N . HIS A 1 253 ? -13.555 2.941 -8.887 1.00 97.19 253 HIS A N 1
ATOM 2011 C CA . HIS A 1 253 ? -12.989 3.119 -7.545 1.00 97.19 253 HIS A CA 1
ATOM 2012 C C . HIS A 1 253 ? -14.065 3.594 -6.559 1.00 97.19 253 HIS A C 1
ATOM 2014 O O . HIS A 1 253 ? -14.351 4.780 -6.464 1.00 97.19 253 HIS A O 1
ATOM 2020 N N . VAL A 1 254 ? -14.692 2.662 -5.840 1.00 97.00 254 VAL A N 1
ATOM 2021 C CA . VAL A 1 254 ? -15.840 2.968 -4.960 1.00 97.00 254 VAL A CA 1
ATOM 2022 C C . VAL A 1 254 ? -15.496 3.026 -3.471 1.00 97.00 254 VAL A C 1
ATOM 2024 O O . VAL A 1 254 ? -16.227 3.646 -2.704 1.00 97.00 254 VAL A O 1
ATOM 2027 N N . GLY A 1 255 ? -14.367 2.448 -3.058 1.00 97.31 255 GLY A N 1
ATOM 2028 C CA . GLY A 1 255 ? -13.973 2.407 -1.654 1.00 97.31 255 GLY A CA 1
ATOM 2029 C C . GLY A 1 255 ? -12.588 1.823 -1.409 1.00 97.31 255 GLY A C 1
ATOM 2030 O O . GLY A 1 255 ? -11.914 1.371 -2.340 1.00 97.31 255 GLY A O 1
ATOM 2031 N N . ILE A 1 256 ? -12.202 1.810 -0.134 1.00 97.94 256 ILE A N 1
ATOM 2032 C CA . ILE A 1 256 ? -11.040 1.077 0.371 1.00 97.94 256 ILE A CA 1
ATOM 2033 C C . ILE A 1 256 ? -11.443 -0.364 0.652 1.00 97.94 256 ILE A C 1
ATOM 2035 O O . ILE A 1 256 ? -12.524 -0.635 1.175 1.00 97.94 256 ILE A O 1
ATOM 2039 N N . ARG A 1 257 ? -10.540 -1.287 0.327 1.00 98.31 257 ARG A N 1
ATOM 2040 C CA . ARG A 1 257 ? -10.647 -2.705 0.667 1.00 98.31 257 ARG A CA 1
ATOM 2041 C C . ARG A 1 257 ? -9.356 -3.144 1.332 1.00 98.31 257 ARG A C 1
ATOM 2043 O O . ARG A 1 257 ? -8.282 -2.878 0.796 1.00 98.31 257 ARG A O 1
ATOM 2050 N N . ILE A 1 258 ? -9.447 -3.816 2.469 1.00 98.50 258 ILE A N 1
ATOM 2051 C CA . ILE A 1 258 ? -8.297 -4.468 3.088 1.00 98.50 258 ILE A CA 1
ATOM 2052 C C . ILE A 1 258 ? -8.321 -5.929 2.683 1.00 98.50 258 ILE A C 1
ATOM 2054 O O . ILE A 1 258 ? -9.308 -6.636 2.895 1.00 98.50 258 ILE A O 1
ATOM 2058 N N . MET A 1 259 ? -7.215 -6.357 2.093 1.00 98.62 259 MET A N 1
ATOM 2059 C CA . MET A 1 259 ? -7.011 -7.708 1.605 1.00 98.62 259 MET A CA 1
ATOM 2060 C C . MET A 1 259 ? -5.992 -8.402 2.506 1.00 98.62 259 MET A C 1
ATOM 2062 O O . MET A 1 259 ? -4.937 -7.834 2.792 1.00 98.62 259 MET A O 1
ATOM 2066 N N . ALA A 1 260 ? -6.276 -9.633 2.916 1.00 98.56 260 ALA A N 1
ATOM 2067 C CA . ALA A 1 260 ? -5.366 -10.451 3.706 1.00 98.56 260 ALA A CA 1
ATOM 2068 C C . ALA A 1 260 ? -5.127 -11.811 3.045 1.00 98.56 260 ALA A C 1
ATOM 2070 O O . ALA A 1 260 ? -5.953 -12.314 2.276 1.00 98.56 260 ALA A O 1
ATOM 2071 N N . LYS A 1 261 ? -3.968 -12.401 3.327 1.00 98.44 261 LYS A N 1
ATOM 2072 C CA . LYS A 1 261 ? -3.655 -13.779 2.959 1.00 98.44 261 LYS A CA 1
ATOM 2073 C C . LYS A 1 261 ? -2.784 -14.430 4.014 1.00 98.44 261 LYS A C 1
ATOM 2075 O O . LYS A 1 261 ? -1.723 -13.902 4.353 1.00 98.44 261 LYS A O 1
ATOM 2080 N N . GLU A 1 262 ? -3.184 -15.617 4.443 1.00 97.81 262 GLU A N 1
ATOM 2081 C CA . GLU A 1 262 ? -2.346 -16.511 5.223 1.00 97.81 262 GLU A CA 1
ATOM 2082 C C . GLU A 1 262 ? -1.376 -17.260 4.302 1.00 97.81 262 GLU A C 1
ATOM 2084 O O . GLU A 1 262 ? -1.744 -17.849 3.280 1.00 97.81 262 GLU A O 1
ATOM 2089 N N . VAL A 1 263 ? -0.102 -17.240 4.665 1.00 93.19 263 VAL A N 1
ATOM 2090 C CA . VAL A 1 263 ? 0.978 -17.965 4.008 1.00 93.19 263 VAL A CA 1
ATOM 2091 C C . VAL A 1 263 ? 1.531 -18.940 5.030 1.00 93.19 263 VAL A C 1
ATOM 2093 O O . VAL A 1 263 ? 2.002 -18.531 6.086 1.00 93.19 263 VAL A O 1
ATOM 2096 N N . ASP A 1 264 ? 1.496 -20.234 4.717 1.00 82.69 264 ASP A N 1
ATOM 2097 C CA . ASP A 1 264 ? 2.070 -21.253 5.592 1.00 82.69 264 ASP A CA 1
ATOM 2098 C C . ASP A 1 264 ? 3.600 -21.085 5.668 1.00 82.69 264 ASP A C 1
ATOM 2100 O O . ASP A 1 264 ? 4.349 -21.530 4.786 1.00 82.69 264 ASP A O 1
ATOM 2104 N N . ALA A 1 265 ? 4.075 -20.416 6.723 1.00 68.00 265 ALA A N 1
ATOM 2105 C CA . ALA A 1 265 ? 5.499 -20.241 6.977 1.00 68.00 265 ALA A CA 1
ATOM 2106 C C . ALA A 1 265 ? 6.189 -21.565 7.366 1.00 68.00 265 ALA A C 1
ATOM 2108 O O . ALA A 1 265 ? 7.401 -21.713 7.190 1.00 68.00 265 ALA A O 1
ATOM 2109 N N . ASN A 1 266 ? 5.426 -22.556 7.845 1.00 63.22 266 ASN A N 1
ATOM 2110 C CA . ASN A 1 266 ? 5.924 -23.826 8.372 1.00 63.22 266 ASN A CA 1
ATOM 2111 C C . ASN A 1 266 ? 6.029 -24.942 7.322 1.00 63.22 266 ASN A C 1
ATOM 2113 O O . ASN A 1 266 ? 6.729 -25.926 7.572 1.00 63.22 266 ASN A O 1
ATOM 2117 N N . ALA A 1 267 ? 5.452 -24.780 6.128 1.00 59.47 267 ALA A N 1
ATOM 2118 C CA . ALA A 1 267 ? 5.510 -25.765 5.038 1.00 59.47 267 ALA A CA 1
ATOM 2119 C C . ALA A 1 267 ? 6.940 -26.201 4.630 1.00 59.47 267 ALA A C 1
ATOM 2121 O O . ALA A 1 267 ? 7.120 -27.257 4.026 1.00 59.47 267 ALA A O 1
ATOM 2122 N N . LYS A 1 268 ? 7.990 -25.433 4.966 1.00 49.88 268 LYS A N 1
ATOM 2123 C CA . LYS A 1 268 ? 9.392 -25.842 4.737 1.00 49.88 268 LYS A CA 1
ATOM 2124 C C . LYS A 1 268 ? 9.945 -26.816 5.793 1.00 49.88 268 LYS A C 1
ATOM 2126 O O . LYS A 1 268 ? 10.889 -27.538 5.479 1.00 49.88 268 LYS A O 1
ATOM 2131 N N . LYS A 1 269 ? 9.383 -26.895 7.008 1.00 42.91 269 LYS A N 1
ATOM 2132 C CA . LYS A 1 269 ? 9.918 -27.757 8.087 1.00 42.91 269 LYS A CA 1
ATOM 2133 C C . LYS A 1 269 ? 9.541 -29.236 7.950 1.00 42.91 269 LYS A C 1
ATOM 2135 O O . LYS A 1 269 ? 10.256 -30.083 8.471 1.00 42.91 269 LYS A O 1
ATOM 2140 N N . SER A 1 270 ? 8.485 -29.581 7.214 1.00 38.41 270 SER A N 1
ATOM 2141 C CA . SER A 1 270 ? 8.025 -30.975 7.077 1.00 38.41 270 SER A CA 1
ATOM 2142 C C . SER A 1 270 ? 8.816 -31.819 6.070 1.00 38.41 270 SER A C 1
ATOM 2144 O O . SER A 1 270 ? 8.608 -33.028 5.999 1.00 38.41 270 SER A O 1
ATOM 2146 N N . THR A 1 271 ? 9.726 -31.223 5.291 1.00 40.94 271 THR A N 1
ATOM 2147 C CA . THR A 1 271 ? 10.413 -31.933 4.190 1.00 40.94 271 THR A CA 1
ATOM 2148 C C . THR A 1 271 ? 11.829 -32.411 4.552 1.00 40.94 271 THR A C 1
ATOM 2150 O O . THR A 1 271 ? 12.480 -33.044 3.730 1.00 40.94 271 THR A O 1
ATOM 2153 N N . GLN A 1 272 ? 12.316 -32.162 5.777 1.00 39.44 272 GLN A N 1
ATOM 2154 C CA . GLN A 1 272 ? 13.667 -32.569 6.215 1.00 39.44 272 GLN A CA 1
ATOM 2155 C C . GLN A 1 272 ? 13.711 -33.662 7.301 1.00 39.44 272 GLN A C 1
ATOM 2157 O O . GLN A 1 272 ? 14.790 -33.980 7.786 1.00 39.44 272 GLN A O 1
ATOM 2162 N N . THR A 1 273 ? 12.592 -34.304 7.655 1.00 36.78 273 THR A N 1
ATOM 2163 C CA . THR A 1 273 ? 12.578 -35.384 8.671 1.00 36.78 273 THR A CA 1
ATOM 2164 C C . THR A 1 273 ? 12.069 -36.714 8.112 1.00 36.78 273 THR A C 1
ATOM 2166 O O . THR A 1 273 ? 11.193 -37.363 8.678 1.00 36.78 273 THR A O 1
ATOM 2169 N N . LYS A 1 274 ? 12.622 -37.119 6.967 1.00 38.41 274 LYS A N 1
ATOM 2170 C CA . LYS A 1 274 ? 12.614 -38.515 6.512 1.00 38.41 274 LYS A CA 1
ATOM 2171 C C . LYS A 1 274 ? 14.007 -38.884 6.013 1.00 38.41 274 LYS A C 1
ATOM 2173 O O . LYS A 1 274 ? 14.260 -38.831 4.813 1.00 38.41 274 LYS A O 1
ATOM 2178 N N . LEU A 1 275 ? 14.881 -39.222 6.954 1.00 36.22 275 LEU A N 1
ATOM 2179 C CA . LEU A 1 275 ? 16.034 -40.105 6.782 1.00 36.22 275 LEU A CA 1
ATOM 2180 C C . LEU A 1 275 ? 16.122 -40.969 8.039 1.00 36.22 275 LEU A C 1
ATOM 2182 O O . LEU A 1 275 ? 15.971 -40.386 9.136 1.00 36.22 275 LEU A O 1
#

pLDDT: mean 81.41, std 24.75, range [27.14, 98.69]

Sequence (275 aa):
MEVQKLPDQTLMSSNPSQRIMLDSRCGLNDLYPIARLTQKMGEALKVSSEKDCPYTIELIRPEDGEAVIAMLKTFFFKDEPLNTFLDLGEC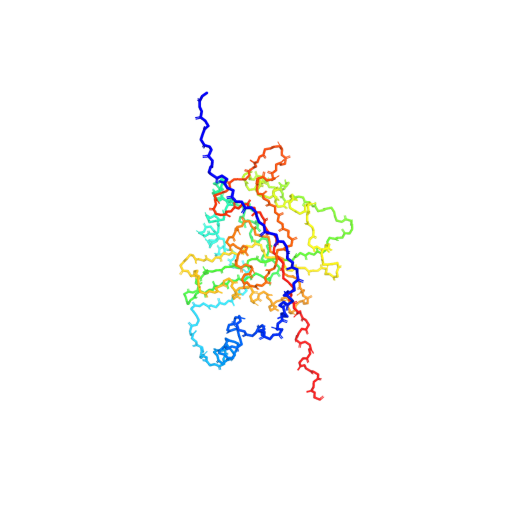KELEKYSLKPLTDNCSYKAVDKDGKIIGIFLNGLLRRPSPDDVAGKAADGCEHPKFKKILSLFDHVEDNFNIFDLYPNENLILDGKILSVDTNYRGLGIAGRLTERAYQYMRENGINVYHVVCSSHYSARVMEKLGFHEVFNMQFADYKPQGEVIFKPALPHVGIRIMAKEVDANAKKSTQTKL

Nearest PDB structures (foldseek):
  5gi7-assembly1_A  TM=9.923E-01  e=1.450E-37  Drosophila melanogaster
  8wme-assembly2_A  TM=9.955E-01  e=6.181E-37  Drosophila melanogaster
  5gii-assembly1_A  TM=9.945E-01  e=5.819E-37  Drosophila melanogaster
  5gih-assembly1_A  TM=9.931E-01  e=5.478E-37  Drosophila melanogaster
  5gi5-assembly1_A  TM=9.806E-01  e=2.069E-36  Drosophila melanogaster